Protein 2FVY (pdb70)

Secondary structure (DSSP, 8-state):
-EEEEEEES-TTSHHHHHHHHHHHHHHHT-TTEEEEEEE-TT-HHHHHHHHHHHHHTT-SEEEE--SSGGGHHHHHHHHHTTT--EEEESSPPPHHHHHT-TTEEEEE--HHHHHHHHHHHHHHHHHH-GGG-TT-SSSEEEEEEE-STT-HHHHHHHHHHHHHHHHTT--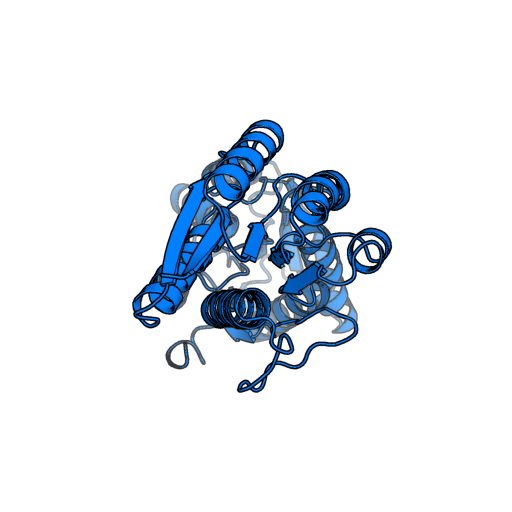EEEEEEEE-TT-HHH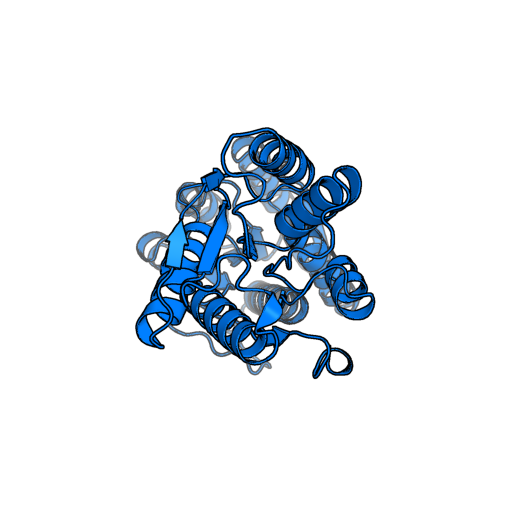HHHHHHHHHTSTTGGG--EEEESSHHHHHHHHHHHHHTT-TTS-EE-SB--HHHHHHHHHTSS-BEEE--HHHHHHHHHHHHHHHHTTS-TTTTS----BTTEEEPPPEEE-TTTGGG-

Solvent-accessible surface area: 13049 Å² total; per-residue (Å²): 143,18,90,1,0,2,0,0,16,57,54,104,20,52,14,2,18,39,1,34,112,16,2,59,110,22,5,146,86,17,129,66,18,75,42,32,37,47,45,0,108,79,51,25,77,95,0,29,91,36,0,66,74,4,11,90,102,41,3,107,0,0,2,0,0,0,20,64,50,92,11,1,30,68,0,0,92,59,0,93,67,88,108,8,6,0,0,0,2,23,13,56,3,68,93,180,15,2,83,54,7,108,62,0,31,5,0,1,11,68,18,96,55,0,0,54,39,0,0,63,12,0,11,100,30,28,74,79,51,156,63,44,26,95,85,187,61,48,54,0,6,5,0,0,0,32,0,64,74,60,20,59,11,0,64,15,5,18,76,53,0,31,99,33,0,70,94,100,65,24,143,29,81,106,23,46,66,53,37,0,82,31,51,36,72,87,0,81,102,58,0,60,49,17,12,83,25,130,33,13,110,123,0,1,0,0,0,0,0,10,0,0,0,0,17,0,0,21,77,1,3,148,75,59,141,34,78,98,11,13,1,0,0,0,6,7,8,89,118,0,30,62,48,1,140,82,46,39,2,23,0,0,0,37,7,20,6,97,54,5,0,90,0,1,16,37,0,0,38,16,21,10,55,70,111,38,7,28,75,92,43,136,51,148,48,107,100,38,11,4,103,6,88,8,65,19,0,4,129,119,38,21,103,143,84

Sequence (305 aa):
DTRIGVTIYKYDDNFMSVVRKAIEQDAKAAPDVQLLMNDSQNDQSKQNDQIDVLLAKGVKALAINLVDPAAAGTVIEKARGQNVPVVFFNKEPSRKALDSYDKAYYVGTDSKESGIIQGDLIAKHWAANQGWDLNKDGQIQFVLLKGEPGHPDAEARTTYVIKELNDKGIKTEQLQLDTAMWDTAQAKDKMDAWLSGPNANNKIEVVIANNDAMAMGAVEALKAHNKSSIPVFGVDALPEALALVKSGALAGTVLNDANNQAKATFDLAKNLADGKGAADGTNWKIDNKVVRVPYVGVDKDNLAEF

CATH classification: 3.40.50.2300 (+1 more: 3.40.50.2300)

GO terms:
  GO:0005509 calcium ion binding (F, IDA)
  GO:0030288 outer membrane-bounded periplasmic space (C, IDA)
  GO:0006935 chemotaxis (P, EXP)
  GO:0015757 galactose transmembrane transport (P, IMP)
  GO:0015765 methylgalactoside transport (P, IMP)
  GO:0006935 chemotaxis (P, IMP)

Organism: Escherichia coli (strain K12) (NCBI:txid83333)

B-factor: mean 11.66, std 8.25, range [4.03, 65.24]

Nearest PDB structures (foldseek):
  8fxt-assembly1_A  TM=1.001E+00  e=1.815E-56  Escherichia coli
  2ipl-assembly1_A  TM=9.921E-01  e=7.394E-57  Escherichia coli
  2ipn-assembly1_A  TM=9.843E-01  e=5.271E-56  Escherichia coli
  2ipm-assembly1_A  TM=9.857E-01  e=3.358E-55  Escherichia coli
  5kws-assembly1_A  TM=9.884E-01  e=5.545E-53  Yersinia pestis CO92

InterPro domains:
  IPR025997 Periplasmic binding protein [PF13407] (28-299)
  IPR028082 Periplasmic binding protein-like I [SSF53822] (25-330)
  IPR044085 D-galactose-binding periplasmic protein MglB-like, PBP domain [cd01539] (27-321)
  IPR050555 Bacterial Solute-Binding Protein 2 [PTHR30036] (2-329)

Radius of gyration: 20.44 Å; Cα contacts (8 Å, |Δi|>4): 640; chains: 1; bounding box: 62×37×44 Å

Structure (mmCIF, N/CA/C/O backbone):
data_2FVY
#
_entry.id   2FVY
#
_cell.length_a   119.989
_cell.length_b   36.238
_cell.length_c   80.101
_cell.angle_alpha   90.00
_cell.angle_beta   124.50
_cell.angle_gamma   90.00
#
_symmetry.space_group_name_H-M   'C 1 2 1'
#
loop_
_entity.id
_entity.type
_entity.pdbx_description
1 polymer 'D-galactose-binding periplasmic protein'
2 non-polymer beta-D-glucopyranose
3 non-polymer 'CALCIUM ION'
4 non-polymer 'ACETATE ION'
5 non-polymer 'CARBON DIOXIDE'
6 non-polymer GLYCEROL
7 water water
#
loop_
_atom_site.group_PDB
_atom_site.id
_atom_site.type_symbol
_atom_site.label_atom_id
_atom_site.label_alt_id
_atom_site.label_comp_id
_atom_site.label_asym_id
_atom_site.label_entity_id
_atom_site.label_seq_id
_atom_site.pdbx_PDB_ins_code
_atom_site.Cartn_x
_atom_site.Cartn_y
_atom_site.Cartn_z
_atom_site.occupancy
_atom_site.B_iso_or_equiv
_atom_site.auth_seq_id
_atom_site.auth_comp_id
_atom_site.auth_asym_id
_atom_site.auth_atom_id
_atom_site.pdbx_PDB_model_num
ATOM 1 N N . ASP A 1 2 ? 32.222 -18.753 9.018 1.00 28.43 2 ASP A N 1
ATOM 2 C CA . ASP A 1 2 ? 30.844 -18.381 9.390 1.00 23.36 2 ASP A CA 1
ATOM 3 C C . ASP A 1 2 ? 30.747 -16.834 9.245 1.00 16.34 2 ASP A C 1
ATOM 4 O O . ASP A 1 2 ? 31.611 -16.020 9.673 1.00 24.67 2 ASP A O 1
ATOM 13 N N . THR A 1 3 ? 29.694 -16.366 8.648 1.00 10.75 3 THR A N 1
ATOM 14 C CA . THR A 1 3 ? 29.349 -14.982 8.506 1.00 9.48 3 THR A CA 1
ATOM 15 C C . THR A 1 3 ? 28.755 -14.477 9.795 1.00 8.95 3 THR A C 1
ATOM 16 O O . THR A 1 3 ? 27.734 -14.988 10.267 1.00 10.88 3 THR A O 1
ATOM 26 N N . ARG A 1 4 ? 29.396 -13.466 10.379 1.00 7.39 4 ARG A N 1
ATOM 27 C CA . ARG A 1 4 ? 28.867 -12.857 11.614 1.00 7.38 4 ARG A CA 1
ATOM 28 C C . ARG A 1 4 ? 27.994 -11.657 11.228 1.00 6.69 4 ARG A C 1
ATOM 29 O O . ARG A 1 4 ? 28.415 -10.831 10.404 1.00 7.44 4 ARG A O 1
ATOM 50 N N . ILE A 1 5 ? 26.825 -11.603 11.791 1.00 6.37 5 ILE A N 1
ATOM 51 C CA . ILE A 1 5 ? 25.903 -10.488 11.601 1.00 6.43 5 ILE A CA 1
ATOM 52 C C . ILE A 1 5 ? 25.658 -9.882 12.963 1.00 5.68 5 ILE A C 1
ATOM 53 O O . ILE A 1 5 ? 25.278 -10.575 13.908 1.00 6.48 5 ILE A O 1
ATOM 76 N N . GLY A 1 6 ? 25.933 -8.573 13.097 1.00 5.58 6 GLY A N 1
ATOM 77 C CA . GLY A 1 6 ? 25.729 -7.884 14.361 1.00 5.52 6 GLY A CA 1
ATOM 78 C C . GLY A 1 6 ? 24.390 -7.190 14.411 1.00 5.35 6 GLY A C 1
ATOM 79 O O . GLY A 1 6 ? 23.989 -6.561 13.419 1.00 6.55 6 GLY A O 1
ATOM 83 N N . VAL A 1 7 ? 23.707 -7.310 15.548 1.00 5.14 7 VAL A N 1
ATOM 84 C CA . VAL A 1 7 ? 22.374 -6.734 15.702 1.00 4.88 7 VAL A CA 1
ATOM 85 C C . VAL A 1 7 ? 22.332 -5.982 17.032 1.00 4.84 7 VAL A C 1
ATOM 86 O O . VAL A 1 7 ? 22.734 -6.523 18.050 1.00 6.44 7 VAL A O 1
ATOM 99 N N . THR A 1 8 ? 21.812 -4.754 17.000 1.00 4.61 8 THR A N 1
ATOM 100 C CA . THR A 1 8 ? 21.555 -4.048 18.236 1.00 4.83 8 THR A CA 1
ATOM 101 C C . THR A 1 8 ? 20.053 -3.791 18.371 1.00 4.83 8 THR A C 1
ATOM 102 O O . THR A 1 8 ? 19.406 -3.353 17.398 1.00 7.82 8 THR A O 1
ATOM 112 N N . ILE A 1 9 ? 19.526 -4.096 19.533 1.00 4.59 9 ILE A N 1
ATOM 113 C CA . ILE A 1 9 ? 18.112 -3.870 19.896 1.00 4.54 9 ILE A CA 1
ATOM 114 C C . ILE A 1 9 ? 18.106 -2.705 20.876 1.00 4.83 9 ILE A C 1
ATOM 115 O O . ILE A 1 9 ? 18.891 -2.693 21.826 1.00 5.21 9 ILE A O 1
ATOM 131 N N . TYR A 1 10 ? 17.227 -1.717 20.645 1.00 4.72 10 TYR A N 1
ATOM 132 C CA . TYR A 1 10 ? 17.356 -0.493 21.440 1.00 4.67 10 TYR A CA 1
ATOM 133 C C . TYR A 1 10 ? 17.128 -0.769 22.927 1.00 4.62 10 TYR A C 1
ATOM 134 O O . TYR A 1 10 ? 17.796 -0.132 23.755 1.00 5.39 10 TYR A O 1
ATOM 151 N N . LYS A 1 11 ? 16.209 -1.670 23.235 1.00 4.98 11 LYS A N 1
ATOM 152 C CA . LYS A 1 11 ? 15.854 -2.002 24.608 1.00 5.78 11 LYS A CA 1
ATOM 153 C C . LYS A 1 11 ? 15.212 -3.386 24.567 1.00 4.95 11 LYS A C 1
ATOM 154 O O . LYS A 1 11 ? 14.135 -3.558 24.003 1.00 5.81 11 LYS A O 1
ATOM 173 N N . TYR A 1 12 ? 15.865 -4.401 25.149 1.00 5.54 12 TYR A N 1
ATOM 174 C CA . TYR A 1 12 ? 15.351 -5.765 25.046 1.00 6.09 12 TYR A CA 1
ATOM 175 C C . TYR A 1 12 ? 13.957 -5.971 25.567 1.00 6.53 12 TYR A C 1
ATOM 176 O O . TYR A 1 12 ? 13.237 -6.832 25.072 1.00 7.74 12 TYR A O 1
ATOM 193 N N . ASP A 1 13 ? 13.646 -5.241 26.625 1.00 7.11 13 ASP A N 1
ATOM 194 C CA . ASP A 1 13 ? 12.352 -5.439 27.340 1.00 8.26 13 ASP A CA 1
ATOM 195 C C . ASP A 1 13 ? 11.275 -4.494 26.840 1.00 8.27 13 ASP A C 1
ATOM 196 O O . ASP A 1 13 ? 10.165 -4.497 27.393 1.00 11.97 13 ASP A O 1
ATOM 205 N N . ASP A 1 14 ? 11.458 -3.792 25.753 1.00 6.17 14 ASP A N 1
ATOM 206 C CA . ASP A 1 14 ? 10.323 -3.239 24.991 1.00 5.98 14 ASP A CA 1
ATOM 207 C C . ASP A 1 14 ? 9.532 -4.417 24.476 1.00 5.84 14 ASP A C 1
ATOM 208 O O . ASP A 1 14 ? 10.079 -5.314 23.821 1.00 6.53 14 ASP A O 1
ATOM 223 N N . ASN A 1 15 ? 8.240 -4.488 24.793 1.00 6.20 15 ASN A N 1
ATOM 224 C CA . ASN A 1 15 ? 7.484 -5.708 24.464 1.00 6.40 15 ASN A CA 1
ATOM 225 C C . ASN A 1 15 ? 7.526 -6.055 23.007 1.00 6.03 15 ASN A C 1
ATOM 226 O O . ASN A 1 15 ? 7.721 -7.216 22.625 1.00 7.04 15 ASN A O 1
ATOM 237 N N . PHE A 1 16 ? 7.324 -5.063 22.147 1.00 5.86 16 PHE A N 1
ATOM 238 C CA . PHE A 1 16 ? 7.320 -5.321 20.713 1.00 5.47 16 PHE A CA 1
ATOM 239 C C . PHE A 1 16 ? 8.728 -5.732 20.235 1.00 5.22 16 PHE A C 1
ATOM 240 O O . PHE A 1 16 ? 8.860 -6.708 19.476 1.00 5.60 16 PHE A O 1
ATOM 257 N N . MET A 1 17 ? 9.748 -5.000 20.654 1.00 5.50 17 MET A N 1
ATOM 258 C CA . MET A 1 17 ? 11.084 -5.386 20.194 1.00 5.46 17 MET A CA 1
ATOM 259 C C . MET A 1 17 ? 11.520 -6.716 20.765 1.00 5.73 17 MET A C 1
ATOM 260 O O . MET A 1 17 ? 12.383 -7.393 20.156 1.00 6.12 17 MET A O 1
ATOM 274 N N . SER A 1 18 ? 10.919 -7.192 21.875 1.00 5.96 18 SER A N 1
ATOM 275 C CA . SER A 1 18 ? 11.158 -8.541 22.347 1.00 6.65 18 SER A CA 1
ATOM 276 C C . SER A 1 18 ? 10.636 -9.567 21.357 1.00 6.40 18 SER A C 1
ATOM 277 O O . SER A 1 18 ? 11.313 -10.588 21.073 1.00 7.58 18 SER A O 1
ATOM 288 N N . VAL A 1 19 ? 9.463 -9.323 20.787 1.00 6.07 19 VAL A N 1
ATOM 289 C CA . VAL A 1 19 ? 8.938 -10.219 19.773 1.00 6.34 19 VAL A CA 1
ATOM 290 C C . VAL A 1 19 ? 9.864 -10.190 18.540 1.00 5.80 19 VAL A C 1
ATOM 291 O O . VAL A 1 19 ? 10.197 -11.229 17.967 1.00 6.84 19 VAL A O 1
ATOM 304 N N . VAL A 1 20 ? 10.261 -8.983 18.092 1.00 5.62 20 VAL A N 1
ATOM 305 C CA . VAL A 1 20 ? 11.135 -8.864 16.923 1.00 5.52 20 VAL A CA 1
ATOM 306 C C . VAL A 1 20 ? 12.457 -9.580 17.115 1.00 5.22 20 VAL A C 1
ATOM 307 O O . VAL A 1 20 ? 12.916 -10.343 16.267 1.00 5.68 20 VAL A O 1
ATOM 320 N N . ARG A 1 21 ? 13.112 -9.336 18.277 1.00 5.32 21 ARG A N 1
ATOM 321 C CA . ARG A 1 21 ? 14.448 -9.918 18.488 1.00 5.42 21 ARG A CA 1
ATOM 322 C C . ARG A 1 21 ? 14.376 -11.431 18.529 1.00 5.76 21 ARG A C 1
ATOM 323 O O . ARG A 1 21 ? 15.270 -12.127 18.006 1.00 6.52 21 ARG A O 1
ATOM 344 N N . LYS A 1 22 ? 13.330 -11.998 19.158 1.00 6.12 22 LYS A N 1
ATOM 345 C CA . LYS A 1 22 ? 13.194 -13.452 19.196 1.00 6.61 22 LYS A CA 1
ATOM 346 C C . LYS A 1 22 ? 12.964 -14.011 17.835 1.00 6.85 22 LYS A C 1
ATOM 347 O O . LYS A 1 22 ? 13.488 -15.089 17.461 1.00 7.80 22 LYS A O 1
ATOM 366 N N . ALA A 1 23 ? 12.230 -13.300 16.979 1.00 6.68 23 ALA A N 1
ATOM 367 C CA . ALA A 1 23 ? 12.036 -13.701 15.602 1.00 6.81 23 ALA A CA 1
ATOM 368 C C . ALA A 1 23 ? 13.335 -13.647 14.810 1.00 6.70 23 ALA A C 1
ATOM 369 O O . ALA A 1 23 ? 13.626 -14.574 14.016 1.00 8.00 23 ALA A O 1
ATOM 376 N N . ILE A 1 24 ? 14.131 -12.587 14.978 1.00 5.88 24 ILE A N 1
ATOM 377 C CA . ILE A 1 24 ? 15.417 -12.504 14.275 1.00 6.92 24 ILE A CA 1
ATOM 378 C C . ILE A 1 24 ? 16.292 -13.678 14.667 1.00 6.29 24 ILE A C 1
ATOM 379 O O . ILE A 1 24 ? 16.991 -14.259 13.836 1.00 7.23 24 ILE A O 1
ATOM 395 N N . GLU A 1 25 ? 16.285 -14.028 15.973 1.00 6.84 25 GLU A N 1
ATOM 396 C CA . GLU A 1 25 ? 17.101 -15.183 16.420 1.00 7.77 25 GLU A CA 1
ATOM 397 C C . GLU A 1 25 ? 16.695 -16.405 15.645 1.00 7.14 25 GLU A C 1
ATOM 398 O O . GLU A 1 25 ? 17.562 -17.242 15.272 1.00 7.91 25 GLU A O 1
ATOM 410 N N . GLN A 1 26 ? 15.389 -16.648 15.396 1.00 7.28 26 GLN A N 1
ATOM 411 C CA . GLN A 1 26 ? 14.983 -17.819 14.685 1.00 8.13 26 GLN A CA 1
ATOM 412 C C . GLN A 1 26 ? 15.361 -17.767 13.185 1.00 7.59 26 GLN A C 1
ATOM 413 O O . GLN A 1 26 ? 15.807 -18.795 12.630 1.00 9.13 26 GLN A O 1
ATOM 427 N N . ASP A 1 27 ? 15.309 -16.593 12.580 1.00 7.89 27 ASP A N 1
ATOM 428 C CA . ASP A 1 27 ? 15.788 -16.474 11.188 1.00 7.86 27 ASP A CA 1
ATOM 429 C C . ASP A 1 27 ? 17.276 -16.804 11.113 1.00 7.83 27 ASP A C 1
ATOM 430 O O . ASP A 1 27 ? 17.715 -17.533 10.222 1.00 8.94 27 ASP A O 1
ATOM 439 N N . ALA A 1 28 ? 18.076 -16.303 12.054 1.00 7.53 28 ALA A N 1
ATOM 440 C CA . ALA A 1 28 ? 19.479 -16.600 12.027 1.00 8.10 28 ALA A CA 1
ATOM 441 C C . ALA A 1 28 ? 19.742 -18.101 12.319 1.00 8.25 28 ALA A C 1
ATOM 442 O O . ALA A 1 28 ? 20.650 -18.679 11.699 1.00 10.04 28 ALA A O 1
ATOM 449 N N . LYS A 1 29 ? 19.000 -18.713 13.217 1.00 8.42 29 LYS A N 1
ATOM 450 C CA . LYS A 1 29 ? 19.187 -20.149 13.538 1.00 9.32 29 LYS A CA 1
ATOM 451 C C . LYS A 1 29 ? 18.976 -21.031 12.305 1.00 9.64 29 LYS A C 1
ATOM 452 O O . LYS A 1 29 ? 19.623 -22.050 12.152 1.00 11.61 29 LYS A O 1
ATOM 478 N N . ALA A 1 30 ? 18.096 -20.582 11.419 1.00 9.13 30 ALA A N 1
ATOM 479 C CA . ALA A 1 30 ? 17.837 -21.350 10.190 1.00 9.17 30 ALA A CA 1
ATOM 480 C C . ALA A 1 30 ? 18.929 -21.187 9.156 1.00 9.41 30 ALA A C 1
ATOM 481 O O . ALA A 1 30 ? 18.898 -21.962 8.191 1.00 10.68 30 ALA A O 1
ATOM 488 N N . ALA A 1 31 ? 19.849 -20.248 9.320 1.00 9.22 31 ALA A N 1
ATOM 489 C CA . ALA A 1 31 ? 20.983 -20.021 8.425 1.00 8.87 31 ALA A CA 1
ATOM 490 C C . ALA A 1 31 ? 22.200 -20.629 9.005 1.00 8.23 31 ALA A C 1
ATOM 491 O O . ALA A 1 31 ? 22.805 -20.080 9.935 1.00 9.06 31 ALA A O 1
ATOM 498 N N . PRO A 1 32 ? 22.623 -21.821 8.529 1.00 8.43 32 PRO A N 1
ATOM 499 C CA . PRO A 1 32 ? 23.636 -22.582 9.210 1.00 9.42 32 PRO A CA 1
ATOM 500 C C . PRO A 1 32 ? 25.010 -21.969 9.205 1.00 10.07 32 PRO A C 1
ATOM 501 O O . PRO A 1 32 ? 25.876 -22.388 10.003 1.00 13.98 32 PRO A O 1
ATOM 512 N N . ASP A 1 33 ? 25.252 -21.028 8.326 1.00 9.02 33 ASP A N 1
ATOM 513 C CA . ASP A 1 33 ? 26.528 -20.384 8.185 1.00 11.09 33 ASP A CA 1
ATOM 514 C C . ASP A 1 33 ? 26.592 -18.989 8.804 1.00 8.42 33 ASP A C 1
ATOM 515 O O . ASP A 1 33 ? 27.530 -18.263 8.590 1.00 11.48 33 ASP A O 1
ATOM 524 N N . VAL A 1 34 ? 25.570 -18.638 9.594 1.00 8.10 34 VAL A N 1
ATOM 525 C CA . VAL A 1 34 ? 25.525 -17.320 10.265 1.00 8.78 34 VAL A CA 1
ATOM 526 C C . VAL A 1 34 ? 25.717 -17.504 11.738 1.00 10.59 34 VAL A C 1
ATOM 527 O O . VAL A 1 34 ? 25.047 -18.302 12.370 1.00 17.58 34 VAL A O 1
ATOM 540 N N . GLN A 1 35 ? 26.569 -16.639 12.351 1.00 10.63 35 GLN A N 1
ATOM 541 C CA . GLN A 1 35 ? 26.738 -16.479 13.807 1.00 10.09 35 GLN A CA 1
ATOM 542 C C . GLN A 1 35 ? 26.081 -15.074 14.061 1.00 9.06 35 GLN A C 1
ATOM 543 O O . GLN A 1 35 ? 26.499 -14.060 13.505 1.00 9.32 35 GLN A O 1
ATOM 557 N N . LEU A 1 36 ? 25.051 -15.097 14.889 1.00 10.05 36 LEU A N 1
ATOM 558 C CA . LEU A 1 36 ? 24.356 -13.839 15.234 1.00 9.29 36 LEU A CA 1
ATOM 559 C C . LEU A 1 36 ? 25.032 -13.242 16.498 1.00 7.61 36 LEU A C 1
ATOM 560 O O . LEU A 1 36 ? 25.208 -13.986 17.488 1.00 10.58 36 LEU A O 1
ATOM 576 N N . LEU A 1 37 ? 25.418 -11.970 16.484 1.00 6.16 37 LEU A N 1
ATOM 577 C CA . LEU A 1 37 ? 25.942 -11.265 17.662 1.00 5.50 37 LEU A CA 1
ATOM 578 C C . LEU A 1 37 ? 2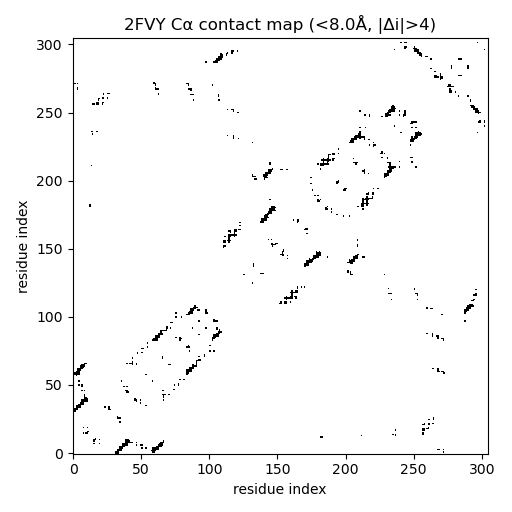4.927 -10.182 18.011 1.00 5.71 37 LEU A C 1
ATOM 579 O O . LEU A 1 37 ? 24.897 -9.175 17.313 1.00 8.97 37 LEU A O 1
ATOM 605 N N . MET A 1 38 ? 24.106 -10.437 19.014 1.00 6.05 38 MET A N 1
ATOM 606 C CA . MET A 1 38 ? 22.961 -9.532 19.263 1.00 6.76 38 MET A CA 1
ATOM 607 C C . MET A 1 38 ? 23.182 -8.876 20.648 1.00 5.60 38 MET A C 1
ATOM 608 O O . MET A 1 38 ? 23.516 -9.540 21.603 1.00 8.40 38 MET A O 1
ATOM 633 N N . ASN A 1 39 ? 22.892 -7.581 20.720 1.00 4.92 39 ASN A N 1
ATOM 634 C CA . ASN A 1 39 ? 23.105 -6.777 21.889 1.00 4.90 39 ASN A CA 1
ATOM 635 C C . ASN A 1 39 ? 21.846 -6.024 22.321 1.00 4.79 39 ASN A C 1
ATOM 636 O O . ASN A 1 39 ? 21.055 -5.566 21.488 1.00 5.06 39 ASN A O 1
ATOM 647 N N . ASP A 1 40 ? 21.734 -5.890 23.640 1.00 4.77 40 ASP A N 1
ATOM 648 C CA . ASP A 1 40 ? 20.734 -5.031 24.309 1.00 4.73 40 ASP A CA 1
ATOM 649 C C . ASP A 1 40 ? 21.388 -3.691 24.603 1.00 4.53 40 ASP A C 1
ATOM 650 O O . ASP A 1 40 ? 22.317 -3.629 25.416 1.00 4.99 40 ASP A O 1
ATOM 659 N N . SER A 1 41 ? 20.925 -2.620 23.951 1.00 4.64 41 SER A N 1
ATOM 660 C CA . SER A 1 41 ? 21.462 -1.306 24.171 1.00 4.59 41 SER A CA 1
ATOM 661 C C . SER A 1 41 ? 20.923 -0.602 25.428 1.00 5.07 41 SER A C 1
ATOM 662 O O . SER A 1 41 ? 21.391 0.485 25.744 1.00 5.59 41 SER A O 1
ATOM 669 N N . GLN A 1 42 ? 19.964 -1.247 26.114 1.00 5.07 42 GLN A N 1
ATOM 670 C CA . GLN A 1 42 ? 19.539 -0.748 27.415 1.00 5.77 42 GLN A CA 1
ATOM 671 C C . GLN A 1 42 ? 19.032 0.695 27.319 1.00 5.62 42 GLN A C 1
ATOM 672 O O . GLN A 1 42 ? 19.151 1.499 28.236 1.00 6.76 42 GLN A O 1
ATOM 686 N N . ASN A 1 43 ? 18.407 1.011 26.190 1.00 5.52 43 ASN A N 1
ATOM 687 C CA . ASN A 1 43 ? 17.804 2.347 25.981 1.00 5.78 43 ASN A CA 1
ATOM 688 C C . ASN A 1 43 ? 18.790 3.484 26.097 1.00 5.86 43 ASN A C 1
ATOM 689 O O . ASN A 1 43 ? 18.437 4.569 26.519 1.00 7.27 43 ASN A O 1
ATOM 700 N N . ASP A 1 44 ? 20.044 3.262 25.665 1.00 5.85 44 ASP A N 1
ATOM 701 C CA . ASP A 1 44 ? 21.071 4.314 25.771 1.00 6.52 44 ASP A CA 1
ATOM 702 C C . ASP A 1 44 ? 21.917 4.279 24.474 1.00 5.70 44 ASP A C 1
ATOM 703 O O . ASP A 1 44 ? 22.616 3.312 24.187 1.00 6.03 44 ASP A O 1
ATOM 712 N N . GLN A 1 45 ? 21.817 5.361 23.704 1.00 5.80 45 GLN A N 1
ATOM 713 C CA . GLN A 1 45 ? 22.550 5.399 22.431 1.00 5.66 45 GLN A CA 1
ATOM 714 C C . GLN A 1 45 ? 24.063 5.329 22.636 1.00 5.87 45 GLN A C 1
ATOM 715 O O . GLN A 1 45 ? 24.764 4.750 21.780 1.00 6.32 45 GLN A O 1
ATOM 729 N N . SER A 1 46 ? 24.591 5.877 23.695 1.00 6.65 46 SER A N 1
ATOM 730 C CA . SER A 1 46 ? 26.045 5.746 23.946 1.00 7.20 46 SER A CA 1
ATOM 731 C C . SER A 1 46 ? 26.467 4.324 24.123 1.00 6.51 46 SER A C 1
ATOM 732 O O . SER A 1 46 ? 27.507 3.904 23.623 1.00 7.64 46 SER A O 1
ATOM 743 N N . LYS A 1 47 ? 25.657 3.545 24.856 1.00 6.41 47 LYS A N 1
ATOM 744 C CA . LYS A 1 47 ? 25.931 2.118 24.982 1.00 6.04 47 LYS A CA 1
ATOM 745 C C . LYS A 1 47 ? 25.867 1.452 23.609 1.00 5.57 47 LYS A C 1
ATOM 746 O O . LYS A 1 47 ? 26.738 0.598 23.285 1.00 6.07 47 LYS A O 1
ATOM 765 N N . GLN A 1 48 ? 24.876 1.792 22.811 1.00 5.09 48 GLN A N 1
ATOM 766 C CA . GLN A 1 48 ? 24.740 1.192 21.485 1.00 4.99 48 GLN A CA 1
ATOM 767 C C . GLN A 1 48 ? 25.960 1.531 20.619 1.00 5.04 48 GLN A C 1
ATOM 768 O O . GLN A 1 48 ? 26.450 0.673 19.874 1.00 5.30 48 GLN A O 1
ATOM 782 N N . ASN A 1 49 ? 26.422 2.779 20.666 1.00 5.50 49 ASN A N 1
ATOM 783 C CA . ASN A 1 49 ? 27.568 3.174 19.847 1.00 5.71 49 ASN A CA 1
ATOM 784 C C . ASN A 1 49 ? 28.798 2.316 20.197 1.00 5.55 49 ASN A C 1
ATOM 785 O O . ASN A 1 49 ? 29.523 1.874 19.299 1.00 6.16 49 ASN A O 1
ATOM 796 N N . ASP A 1 50 ? 29.035 2.102 21.494 1.00 5.68 50 ASP A N 1
ATOM 797 C CA . ASP A 1 50 ? 30.144 1.269 21.898 1.00 6.32 50 ASP A CA 1
ATOM 798 C C . ASP A 1 50 ? 29.933 -0.179 21.450 1.00 5.75 50 ASP A C 1
ATOM 799 O O . ASP A 1 50 ? 30.886 -0.864 21.026 1.00 6.30 50 ASP A O 1
ATOM 808 N N . GLN A 1 51 ? 28.688 -0.668 21.518 1.00 5.20 51 GLN A N 1
ATOM 809 C CA . GLN A 1 51 ? 28.410 -2.020 21.030 1.00 4.99 51 GLN A CA 1
ATOM 810 C C . GLN A 1 51 ? 28.721 -2.160 19.558 1.00 4.91 51 GLN A C 1
ATOM 811 O O . GLN A 1 51 ? 29.225 -3.198 19.119 1.00 5.06 51 GLN A O 1
ATOM 825 N N . ILE A 1 52 ? 28.422 -1.117 18.758 1.00 5.03 52 ILE A N 1
ATOM 826 C CA . ILE A 1 52 ? 28.718 -1.166 17.337 1.00 4.85 52 ILE A CA 1
ATOM 827 C C . ILE A 1 52 ? 30.211 -1.194 17.090 1.00 5.00 52 ILE A C 1
ATOM 828 O O . ILE A 1 52 ? 30.700 -1.950 16.230 1.00 5.42 52 ILE A O 1
ATOM 844 N N . ASP A 1 53 ? 30.980 -0.422 17.856 1.00 5.36 53 ASP A N 1
ATOM 845 C CA . ASP A 1 53 ? 32.439 -0.519 17.749 1.00 5.72 53 ASP A CA 1
ATOM 846 C C . ASP A 1 53 ? 32.916 -1.935 17.968 1.00 5.57 53 ASP A C 1
ATOM 847 O O . ASP A 1 53 ? 33.772 -2.468 17.249 1.00 6.09 53 ASP A O 1
ATOM 856 N N . VAL A 1 54 ? 32.366 -2.608 18.996 1.00 5.33 54 VAL A N 1
ATOM 857 C CA . VAL A 1 54 ? 32.759 -3.977 19.302 1.00 5.21 54 VAL A CA 1
ATOM 858 C C . VAL A 1 54 ? 32.384 -4.932 18.171 1.00 5.18 54 VAL A C 1
ATOM 859 O O . VAL A 1 54 ? 33.152 -5.799 17.771 1.00 5.86 54 VAL A O 1
ATOM 872 N N . LEU A 1 55 ? 31.157 -4.787 17.634 1.00 5.03 55 LEU A N 1
ATOM 873 C CA . LEU A 1 55 ? 30.709 -5.648 16.533 1.00 5.13 55 LEU A CA 1
ATOM 874 C C . LEU A 1 55 ? 31.654 -5.500 15.328 1.00 5.40 55 LEU A C 1
ATOM 875 O O . LEU A 1 55 ? 32.015 -6.479 14.676 1.00 5.91 55 LEU A O 1
ATOM 891 N N . LEU A 1 56 ? 32.030 -4.263 15.007 1.00 5.71 56 LEU A N 1
ATOM 892 C CA . LEU A 1 56 ? 32.949 -4.007 13.916 1.00 6.07 56 LEU A CA 1
ATOM 893 C C . LEU A 1 56 ? 34.336 -4.611 14.221 1.00 6.21 56 LEU A C 1
ATOM 894 O O . LEU A 1 56 ? 34.980 -5.186 13.317 1.00 7.27 56 LEU A O 1
ATOM 910 N N . ALA A 1 57 ? 34.796 -4.525 15.457 1.00 6.32 57 ALA A N 1
ATOM 911 C CA . ALA A 1 57 ? 36.068 -5.146 15.851 1.00 6.34 57 ALA A CA 1
ATOM 912 C C . ALA A 1 57 ? 36.019 -6.636 15.626 1.00 6.23 57 ALA A C 1
ATOM 913 O O . ALA A 1 57 ? 37.023 -7.262 15.231 1.00 7.57 57 ALA A O 1
ATOM 920 N N . LYS A 1 58 ? 34.849 -7.257 15.823 1.00 6.12 58 LYS A N 1
ATOM 921 C CA . LYS A 1 58 ? 34.618 -8.676 15.620 1.00 6.72 58 LYS A CA 1
ATOM 922 C C . LYS A 1 58 ? 34.424 -9.063 14.157 1.00 6.91 58 LYS A C 1
ATOM 923 O O . LYS A 1 58 ? 34.188 -10.234 13.846 1.00 8.32 58 LYS A O 1
ATOM 942 N N . GLY A 1 59 ? 34.496 -8.099 13.245 1.00 6.77 59 GLY A N 1
ATOM 943 C CA . GLY A 1 59 ? 34.468 -8.445 11.841 1.00 7.89 59 GLY A CA 1
ATOM 944 C C . GLY A 1 59 ? 33.140 -8.841 11.321 1.00 7.01 59 GLY A C 1
ATOM 945 O O . GLY A 1 59 ? 33.026 -9.615 10.340 1.00 8.05 59 GLY A O 1
ATOM 949 N N . VAL A 1 60 ? 32.037 -8.282 11.895 1.00 6.30 60 VAL A N 1
ATOM 950 C CA . VAL A 1 60 ? 30.741 -8.577 11.308 1.00 5.70 60 VAL A CA 1
ATOM 951 C C . VAL A 1 60 ? 30.731 -8.105 9.867 1.00 5.63 60 VAL A C 1
ATOM 952 O O . VAL A 1 60 ? 31.301 -7.076 9.481 1.00 6.93 60 VAL A O 1
ATOM 965 N N . LYS A 1 61 ? 29.992 -8.864 9.044 1.00 5.66 61 LYS A N 1
ATOM 966 C CA . LYS A 1 61 ? 29.851 -8.561 7.626 1.00 5.84 61 LYS A CA 1
ATOM 967 C C . LYS A 1 61 ? 28.641 -7.723 7.338 1.00 5.39 61 LYS A C 1
ATOM 968 O O . LYS A 1 61 ? 28.501 -7.190 6.203 1.00 6.16 61 LYS A O 1
ATOM 1000 N N . ALA A 1 62 ? 27.731 -7.550 8.289 1.00 5.18 62 ALA A N 1
ATOM 1001 C CA . ALA A 1 62 ? 26.575 -6.655 8.160 1.00 5.01 62 ALA A CA 1
ATOM 1002 C C . ALA A 1 62 ? 26.171 -6.311 9.584 1.00 4.72 62 ALA A C 1
ATOM 1003 O O . ALA A 1 62 ? 26.386 -7.055 10.521 1.00 5.49 62 ALA A O 1
ATOM 1010 N N . LEU A 1 63 ? 25.503 -5.141 9.685 1.00 4.67 63 LEU A N 1
ATOM 1011 C CA . LEU A 1 63 ? 24.865 -4.674 10.903 1.00 4.83 63 LEU A CA 1
ATOM 1012 C C . LEU A 1 63 ? 23.388 -4.508 10.669 1.00 4.74 63 LEU A C 1
ATOM 1013 O O . LEU A 1 63 ? 22.989 -3.964 9.634 1.00 5.97 63 LEU A O 1
ATOM 1029 N N . ALA A 1 64 ? 22.585 -4.936 11.634 1.00 4.40 64 ALA A N 1
ATOM 1030 C CA . ALA A 1 64 ? 21.150 -4.629 11.677 1.00 4.55 64 ALA A CA 1
ATOM 1031 C C . ALA A 1 64 ? 20.938 -3.837 12.957 1.00 4.34 64 ALA A C 1
ATOM 1032 O O . ALA A 1 64 ? 21.202 -4.335 14.060 1.00 4.95 64 ALA A O 1
ATOM 1039 N N . ILE A 1 65 ? 20.530 -2.571 12.822 1.00 4.50 65 ILE A N 1
ATOM 1040 C CA . ILE A 1 65 ? 20.550 -1.617 13.919 1.00 4.26 65 ILE A CA 1
ATOM 1041 C C . ILE A 1 65 ? 19.182 -1.080 14.213 1.00 4.27 65 ILE A C 1
ATOM 1042 O O . ILE A 1 65 ? 18.544 -0.447 13.338 1.00 4.82 65 ILE A O 1
ATOM 1058 N N . ASN A 1 66 ? 18.713 -1.294 15.437 1.00 4.37 66 ASN A N 1
ATOM 1059 C CA . ASN A 1 66 ? 17.478 -0.679 15.953 1.00 4.21 66 ASN A CA 1
ATOM 1060 C C . ASN A 1 66 ? 17.942 0.446 16.882 1.00 4.51 66 ASN A C 1
ATOM 1061 O O . ASN A 1 66 ? 18.320 0.187 18.038 1.00 4.87 66 ASN A O 1
ATOM 1072 N N . LEU A 1 67 ? 17.984 1.646 16.337 1.00 4.59 67 LEU A N 1
ATOM 1073 C CA . LEU A 1 67 ? 18.562 2.792 17.042 1.00 4.48 67 LEU A CA 1
ATOM 1074 C C . LEU A 1 67 ? 17.812 3.086 18.336 1.00 4.87 67 LEU A C 1
ATOM 1075 O O . LEU A 1 67 ? 16.576 2.967 18.412 1.00 5.48 67 LEU A O 1
ATOM 1091 N N . VAL A 1 68 ? 18.572 3.563 19.343 1.00 4.85 68 VAL A N 1
ATOM 1092 C CA . VAL A 1 68 ? 17.941 4.215 20.478 1.00 5.25 68 VAL A CA 1
ATOM 1093 C C . VAL A 1 68 ? 17.424 5.598 20.064 1.00 5.19 68 VAL A C 1
ATOM 1094 O O . VAL A 1 68 ? 16.269 5.934 20.280 1.00 6.47 68 VAL A O 1
ATOM 1107 N N . ASP A 1 69 ? 18.301 6.393 19.459 1.00 6.08 69 ASP A N 1
ATOM 1108 C CA . ASP A 1 69 ? 17.959 7.740 18.995 1.00 6.59 69 ASP A CA 1
ATOM 1109 C C . ASP A 1 69 ? 18.090 7.752 17.476 1.00 6.02 69 ASP A C 1
ATOM 1110 O O . ASP A 1 69 ? 19.198 7.566 16.924 1.00 6.20 69 ASP A O 1
ATOM 1125 N N . PRO A 1 70 ? 16.992 7.998 16.735 1.00 6.62 70 PRO A N 1
ATOM 1126 C CA . PRO A 1 70 ? 17.093 8.036 15.297 1.00 7.42 70 PRO A CA 1
ATOM 1127 C C . PRO A 1 70 ? 18.111 9.041 14.758 1.00 7.27 70 PRO A C 1
ATOM 1128 O O . PRO A 1 70 ? 18.661 8.822 13.647 1.00 8.51 70 PRO A O 1
ATOM 1139 N N . ALA A 1 71 ? 18.359 10.116 15.485 1.00 7.49 71 ALA A N 1
ATOM 1140 C CA . ALA A 1 71 ? 19.341 11.096 15.072 1.00 8.85 71 ALA A CA 1
ATOM 1141 C C . ALA A 1 71 ? 20.734 10.568 15.073 1.00 7.96 71 ALA A C 1
ATOM 1142 O O . ALA A 1 71 ? 21.651 11.248 14.502 1.00 10.51 71 ALA A O 1
ATOM 1149 N N . ALA A 1 72 ? 21.027 9.426 15.682 1.00 6.48 72 ALA A N 1
ATOM 1150 C CA . ALA A 1 72 ? 22.356 8.802 15.679 1.00 6.40 72 ALA A CA 1
ATOM 1151 C C . ALA A 1 72 ? 22.625 7.968 14.443 1.00 5.95 72 ALA A C 1
ATOM 1152 O O . ALA A 1 72 ? 23.694 7.346 14.349 1.00 6.49 72 ALA A O 1
ATOM 1159 N N . ALA A 1 73 ? 21.705 7.952 13.474 1.00 6.21 73 ALA A N 1
ATOM 1160 C CA . ALA A 1 73 ? 21.953 7.156 12.279 1.00 6.11 73 ALA A CA 1
ATOM 1161 C C . ALA A 1 73 ? 23.264 7.522 11.590 1.00 6.57 73 ALA A C 1
ATOM 1162 O O . ALA A 1 73 ? 23.996 6.627 11.164 1.00 6.87 73 ALA A O 1
ATOM 1169 N N . GLY A 1 74 ? 23.578 8.799 11.481 1.00 7.11 74 GLY A N 1
ATOM 1170 C CA . GLY A 1 74 ? 24.807 9.213 10.852 1.00 7.65 74 GLY A CA 1
ATOM 1171 C C . GLY A 1 74 ? 26.039 8.742 11.617 1.00 7.49 74 GLY A C 1
ATOM 1172 O O . GLY A 1 74 ? 27.014 8.271 10.976 1.00 8.11 74 GLY A O 1
ATOM 1176 N N . THR A 1 75 ? 25.985 8.776 12.937 1.00 7.46 75 THR A N 1
ATOM 1177 C CA . THR A 1 75 ? 27.114 8.296 13.746 1.00 8.08 75 THR A CA 1
ATOM 1178 C C . THR A 1 75 ? 27.358 6.835 13.430 1.00 6.68 75 THR A C 1
ATOM 1179 O O . THR A 1 75 ? 28.513 6.359 13.275 1.00 7.14 75 THR A O 1
ATOM 1189 N N . VAL A 1 76 ? 26.275 6.042 13.370 1.00 5.93 76 VAL A N 1
ATOM 1190 C CA . VAL A 1 76 ? 26.405 4.628 13.096 1.00 5.78 76 VAL A CA 1
ATOM 1191 C C . VAL A 1 76 ? 26.930 4.359 11.684 1.00 5.51 76 VAL A C 1
ATOM 1192 O O . VAL A 1 76 ? 27.813 3.540 11.470 1.00 5.99 76 VAL A O 1
ATOM 1205 N N . ILE A 1 77 ? 26.362 5.089 10.691 1.00 5.74 77 ILE A N 1
ATOM 1206 C CA . ILE A 1 77 ? 26.805 4.968 9.329 1.00 6.10 77 ILE A CA 1
ATOM 1207 C C . ILE A 1 77 ? 28.282 5.243 9.219 1.00 6.15 77 ILE A C 1
ATOM 1208 O O . ILE A 1 77 ? 29.003 4.529 8.493 1.00 7.03 77 ILE A O 1
ATOM 1224 N N . GLU A 1 78 ? 28.784 6.292 9.886 1.00 6.29 78 GLU A N 1
ATOM 1225 C CA . GLU A 1 78 ? 30.201 6.617 9.726 1.00 7.09 78 GLU A CA 1
ATOM 1226 C C . GLU A 1 78 ? 31.076 5.512 10.305 1.00 7.06 78 GLU A C 1
ATOM 1227 O O . GLU A 1 78 ? 32.154 5.207 9.724 1.00 8.68 78 GLU A O 1
ATOM 1239 N N . LYS A 1 79 ? 30.684 4.866 11.393 1.00 6.31 79 LYS A N 1
ATOM 1240 C CA . LYS A 1 79 ? 31.426 3.721 11.890 1.00 6.60 79 LYS A CA 1
ATOM 1241 C C . LYS A 1 79 ? 31.488 2.625 10.857 1.00 6.58 79 LYS A C 1
ATOM 1242 O O . LYS A 1 79 ? 32.522 2.010 10.566 1.00 8.01 79 LYS A O 1
ATOM 1261 N N . ALA A 1 80 ? 30.335 2.276 10.299 1.00 6.16 80 ALA A N 1
ATOM 1262 C CA . ALA A 1 80 ? 30.223 1.18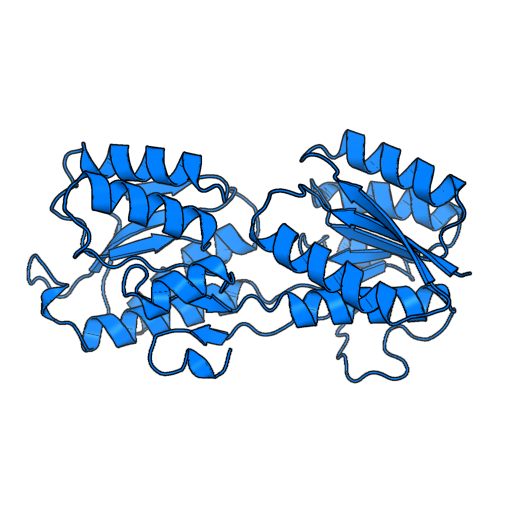5 9.342 1.00 6.38 80 ALA A CA 1
ATOM 1263 C C . ALA A 1 80 ? 30.975 1.497 8.039 1.00 6.62 80 ALA A C 1
ATOM 1264 O O . ALA A 1 80 ? 31.613 0.591 7.456 1.00 6.67 80 ALA A O 1
ATOM 1271 N N . ARG A 1 81 ? 30.900 2.733 7.571 1.00 7.11 81 ARG A N 1
ATOM 1272 C CA . ARG A 1 81 ? 31.525 3.144 6.309 1.00 6.79 81 ARG A CA 1
ATOM 1273 C C . ARG A 1 81 ? 33.004 2.819 6.297 1.00 7.61 81 ARG A C 1
ATOM 1274 O O . ARG A 1 81 ? 33.507 2.408 5.260 1.00 9.02 81 ARG A O 1
ATOM 1295 N N . GLY A 1 82 ? 33.633 3.080 7.444 1.00 10.09 82 GLY A N 1
ATOM 1296 C CA . GLY A 1 82 ? 35.047 2.894 7.511 1.00 12.47 82 GLY A CA 1
ATOM 1297 C C . GLY A 1 82 ? 35.464 1.469 7.253 1.00 10.83 82 GLY A C 1
ATOM 1298 O O . GLY A 1 82 ? 36.635 1.234 6.900 1.00 14.11 82 GLY A O 1
ATOM 1302 N N . GLN A 1 83 ? 34.612 0.490 7.485 1.00 9.63 83 GLN A N 1
ATOM 1303 C CA . GLN A 1 83 ? 34.875 -0.930 7.297 1.00 10.09 83 GLN A CA 1
ATOM 1304 C C . GLN A 1 83 ? 34.077 -1.468 6.105 1.00 8.63 83 GLN A C 1
ATOM 1305 O O . GLN A 1 83 ? 34.069 -2.689 5.881 1.00 9.65 83 GLN A O 1
ATOM 1319 N N . ASN A 1 84 ? 33.408 -0.589 5.326 1.00 7.69 84 ASN A N 1
ATOM 1320 C CA . ASN A 1 84 ? 32.610 -1.019 4.200 1.00 7.97 84 ASN A CA 1
ATOM 1321 C C . ASN A 1 84 ? 31.479 -1.976 4.579 1.00 7.14 84 ASN A C 1
ATOM 1322 O O . ASN A 1 84 ? 31.062 -2.843 3.769 1.00 10.36 84 ASN A O 1
ATOM 1333 N N . VAL A 1 85 ? 30.951 -1.825 5.793 1.00 5.98 85 VAL A N 1
ATOM 1334 C CA . VAL A 1 85 ? 29.932 -2.765 6.298 1.00 5.52 85 VAL A CA 1
ATOM 1335 C C . VAL A 1 85 ? 28.552 -2.212 6.036 1.00 5.38 85 VAL A C 1
ATOM 1336 O O . VAL A 1 85 ? 28.251 -1.049 6.405 1.00 5.84 85 VAL A O 1
ATOM 1349 N N A PRO A 1 86 ? 27.647 -3.010 5.484 0.70 5.02 86 PRO A N 1
ATOM 1350 N N B PRO A 1 86 ? 27.659 -2.972 5.396 0.30 5.15 86 PRO A N 1
ATOM 1351 C CA . PRO A 1 86 ? 26.267 -2.529 5.221 1.00 5.29 86 PRO A CA 1
ATOM 1352 C C . PRO A 1 86 ? 25.502 -2.445 6.540 1.00 5.05 86 PRO A C 1
ATOM 1353 O O . PRO A 1 86 ? 25.775 -3.188 7.495 1.00 5.57 86 PRO A O 1
ATOM 1373 N N . VAL A 1 87 ? 24.513 -1.539 6.540 1.00 5.47 87 VAL A N 1
ATOM 1374 C CA . VAL A 1 87 ? 23.665 -1.318 7.732 1.00 5.15 87 VAL A CA 1
ATOM 1375 C C . VAL A 1 87 ? 22.205 -1.361 7.325 1.00 4.84 87 VAL A C 1
ATOM 1376 O O . VAL A 1 87 ? 21.755 -0.557 6.510 1.00 6.06 87 VAL A O 1
ATOM 1389 N N . VAL A 1 88 ? 21.469 -2.287 7.943 1.00 4.45 88 VAL A N 1
ATOM 1390 C CA . VAL A 1 88 ? 20.025 -2.358 7.802 1.00 4.36 88 VAL A CA 1
ATOM 1391 C C . VAL A 1 88 ? 19.447 -1.814 9.104 1.00 4.40 88 VAL A C 1
ATOM 1392 O O . VAL A 1 88 ? 19.438 -2.489 10.140 1.00 4.83 88 VAL A O 1
ATOM 1405 N N . PHE A 1 89 ? 18.970 -0.566 9.051 1.00 4.46 89 PHE A N 1
ATOM 1406 C CA . PHE A 1 89 ? 18.267 0.000 10.215 1.00 4.43 89 PHE A CA 1
ATOM 1407 C C . PHE A 1 89 ? 16.858 -0.629 10.282 1.00 4.70 89 PHE A C 1
ATOM 1408 O O . PHE A 1 89 ? 16.275 -0.940 9.224 1.00 5.05 89 PHE A O 1
ATOM 1425 N N . PHE A 1 90 ? 16.298 -0.761 11.483 1.00 4.54 90 PHE A N 1
ATOM 1426 C CA . PHE A 1 90 ? 14.945 -1.315 11.562 1.00 4.74 90 PHE A CA 1
ATOM 1427 C C . PHE A 1 90 ? 14.236 -0.690 12.786 1.00 4.83 90 PHE A C 1
ATOM 1428 O O . PHE A 1 90 ? 14.850 -0.353 13.805 1.00 5.49 90 PHE A O 1
ATOM 1445 N N . ASN A 1 91 ? 12.911 -0.503 12.597 1.00 5.28 91 ASN A N 1
ATOM 1446 C CA . ASN A 1 91 ? 11.910 -0.057 13.569 1.00 5.73 91 ASN A CA 1
ATOM 1447 C C . ASN A 1 91 ? 12.016 1.412 14.013 1.00 5.70 91 ASN A C 1
ATOM 1448 O O . ASN A 1 91 ? 10.941 1.995 14.226 1.00 6.43 91 ASN A O 1
ATOM 1459 N N . LYS A 1 92 ? 13.214 1.978 14.191 1.00 5.87 92 LYS A N 1
ATOM 1460 C CA . LYS A 1 92 ? 13.373 3.399 14.465 1.00 5.98 92 LYS A CA 1
ATOM 1461 C C . LYS A 1 92 ? 13.939 4.024 13.193 1.00 5.98 92 LYS A C 1
ATOM 1462 O O . LYS A 1 92 ? 15.080 3.788 12.814 1.00 6.83 92 LYS A O 1
ATOM 1481 N N . GLU A 1 93 ? 13.126 4.842 12.522 1.00 6.13 93 GLU A N 1
ATOM 1482 C CA . GLU A 1 93 ? 13.419 5.233 11.155 1.00 5.77 93 GLU A CA 1
ATOM 1483 C C . GLU A 1 93 ? 14.425 6.371 11.039 1.00 6.15 93 GLU A C 1
ATOM 1484 O O . GLU A 1 93 ? 14.157 7.478 11.538 1.00 7.49 93 GLU A O 1
ATOM 1496 N N . PRO A 1 94 ? 15.550 6.176 10.373 1.00 6.01 94 PRO A N 1
ATOM 1497 C CA . PRO A 1 94 ? 16.467 7.287 10.096 1.00 6.75 94 PRO A CA 1
ATOM 1498 C C . PRO A 1 94 ? 15.870 8.243 9.080 1.00 6.42 94 PRO A C 1
ATOM 1499 O O . PRO A 1 94 ? 14.981 7.886 8.315 1.00 7.22 94 PRO A O 1
ATOM 1510 N N . SER A 1 95 ? 16.420 9.454 9.028 1.00 6.82 95 SER A N 1
ATOM 1511 C CA . SER A 1 95 ? 15.946 10.417 8.031 1.00 7.30 95 SER A CA 1
ATOM 1512 C C . SER A 1 95 ? 16.331 9.929 6.643 1.00 7.07 95 SER A C 1
ATOM 1513 O O . SER A 1 95 ? 17.262 9.149 6.394 1.00 6.83 95 SER A O 1
ATOM 1520 N N . ARG A 1 96 ? 15.629 10.507 5.649 1.00 7.23 96 ARG A N 1
ATOM 1521 C CA . ARG A 1 96 ? 15.914 10.295 4.267 1.00 7.19 96 ARG A CA 1
ATOM 1522 C C . ARG A 1 96 ? 17.363 10.687 3.946 1.00 6.80 96 ARG A C 1
ATOM 1523 O O . ARG A 1 96 ? 18.077 9.953 3.254 1.00 7.49 96 ARG A O 1
ATOM 1544 N N . LYS A 1 97 ? 17.802 11.847 4.441 1.00 7.52 97 LYS A N 1
ATOM 1545 C CA . LYS A 1 97 ? 19.177 12.263 4.206 1.00 7.57 97 LYS A CA 1
ATOM 1546 C C . LYS A 1 97 ? 20.166 11.281 4.786 1.00 6.94 97 LYS A C 1
ATOM 1547 O O . LYS A 1 97 ? 21.228 10.992 4.205 1.00 7.73 97 LYS A O 1
ATOM 1566 N N . ALA A 1 98 ? 19.874 10.752 5.998 1.00 6.85 98 ALA A N 1
ATOM 1567 C CA . ALA A 1 98 ? 20.796 9.727 6.574 1.00 6.90 98 ALA A CA 1
ATOM 1568 C C . ALA A 1 98 ? 20.863 8.511 5.660 1.00 6.47 98 ALA A C 1
ATOM 1569 O O . ALA A 1 98 ? 21.938 8.020 5.339 1.00 6.84 98 ALA A O 1
ATOM 1576 N N . LEU A 1 99 ? 19.720 7.985 5.235 1.00 6.29 99 LEU A N 1
ATOM 1577 C CA . LEU A 1 99 ? 19.752 6.788 4.359 1.00 6.50 99 LEU A CA 1
ATOM 1578 C C . LEU A 1 99 ? 20.519 7.085 3.069 1.00 6.90 99 LEU A C 1
ATOM 1579 O O . LEU A 1 99 ? 21.233 6.216 2.581 1.00 7.95 99 LEU A O 1
ATOM 1595 N N . ASP A 1 100 ? 20.353 8.281 2.504 1.00 6.70 100 ASP A N 1
ATOM 1596 C CA . ASP A 1 100 ? 20.987 8.616 1.246 1.00 8.05 100 ASP A CA 1
ATOM 1597 C C . ASP A 1 100 ? 22.473 8.926 1.394 1.00 7.92 100 ASP A C 1
ATOM 1598 O O . ASP A 1 100 ? 23.171 9.016 0.369 1.00 10.06 100 ASP A O 1
ATOM 1607 N N . SER A 1 101 ? 23.003 9.034 2.613 1.00 7.79 101 SER A N 1
ATOM 1608 C CA . SER A 1 101 ? 24.400 9.360 2.841 1.00 7.87 101 SER A CA 1
ATOM 1609 C C . SER A 1 101 ? 25.325 8.168 2.662 1.00 7.56 101 SER A C 1
ATOM 1610 O O . SER A 1 101 ? 26.525 8.381 2.668 1.00 9.12 101 SER A O 1
ATOM 1617 N N . TYR A 1 102 ? 24.785 6.965 2.535 1.00 7.26 102 TYR A N 1
ATOM 1618 C CA . TYR A 1 102 ? 25.627 5.774 2.473 1.00 6.88 102 TYR A CA 1
ATOM 1619 C C . TYR A 1 102 ? 24.973 4.802 1.516 1.00 6.84 102 TYR A C 1
ATOM 1620 O O . TYR A 1 102 ? 23.765 4.451 1.690 1.00 7.90 102 TYR A O 1
ATOM 1637 N N . ASP A 1 103 ? 25.733 4.291 0.556 1.00 7.77 103 ASP A N 1
ATOM 1638 C CA . ASP A 1 103 ? 25.227 3.415 -0.454 1.00 8.70 103 ASP A CA 1
ATOM 1639 C C . ASP A 1 103 ? 24.812 2.087 0.102 1.00 10.22 103 ASP A C 1
ATOM 1640 O O . ASP A 1 103 ? 24.167 1.318 -0.613 1.00 23.74 103 ASP A O 1
ATOM 1649 N N . LYS A 1 104 ? 25.164 1.713 1.298 1.00 6.87 104 LYS A N 1
ATOM 1650 C CA . LYS A 1 104 ? 24.849 0.428 1.891 1.00 7.06 104 LYS A CA 1
ATOM 1651 C C . LYS A 1 104 ? 23.948 0.568 3.141 1.00 5.89 104 LYS A C 1
ATOM 1652 O O . LYS A 1 104 ? 23.931 -0.337 3.953 1.00 6.64 104 LYS A O 1
ATOM 1671 N N . ALA A 1 105 ? 23.194 1.646 3.227 1.00 5.98 105 ALA A N 1
ATOM 1672 C CA . ALA A 1 105 ? 22.199 1.850 4.286 1.00 5.66 105 ALA A CA 1
ATOM 1673 C C . ALA A 1 105 ? 20.785 1.582 3.761 1.00 5.51 105 ALA A C 1
ATOM 1674 O O . ALA A 1 105 ? 20.401 2.051 2.688 1.00 6.81 105 ALA A O 1
ATOM 1681 N N . TYR A 1 106 ? 20.015 0.841 4.556 1.00 5.07 106 TYR A N 1
ATOM 1682 C CA . TYR A 1 106 ? 18.662 0.444 4.241 1.00 5.16 106 TYR A CA 1
ATOM 1683 C C . TYR A 1 106 ? 17.795 0.604 5.517 1.00 4.84 106 TYR A C 1
ATOM 1684 O O . TYR A 1 106 ? 18.321 0.742 6.604 1.00 5.11 106 TYR A O 1
ATOM 1701 N N . TYR A 1 107 ? 16.458 0.517 5.333 1.00 5.34 107 TYR A N 1
ATOM 1702 C CA . TYR A 1 107 ? 15.564 0.568 6.477 1.00 5.04 107 TYR A CA 1
ATOM 1703 C C . TYR A 1 107 ? 14.431 -0.410 6.306 1.00 4.79 107 TYR A C 1
ATOM 1704 O O . TYR A 1 107 ? 13.825 -0.472 5.224 1.00 5.62 107 TYR A O 1
ATOM 1721 N N . VAL A 1 108 ? 14.069 -1.112 7.379 1.00 4.53 108 VAL A N 1
ATOM 1722 C CA . VAL A 1 108 ? 12.894 -1.980 7.438 1.00 4.79 108 VAL A CA 1
ATOM 1723 C C . VAL A 1 108 ? 11.968 -1.438 8.556 1.00 4.59 108 VAL A C 1
ATOM 1724 O O . VAL A 1 108 ? 12.382 -1.369 9.730 1.00 5.22 108 VAL A O 1
ATOM 1737 N N . GLY A 1 109 ? 10.720 -1.152 8.218 1.00 5.42 109 GLY A N 1
ATOM 1738 C CA . GLY A 1 109 ? 9.782 -0.677 9.245 1.00 6.57 109 GLY A CA 1
ATOM 1739 C C . GLY A 1 109 ? 8.359 -0.766 8.678 1.00 5.96 109 GLY A C 1
ATOM 1740 O O . GLY A 1 109 ? 7.973 -1.771 8.070 1.00 6.64 109 GLY A O 1
ATOM 1744 N N . THR A 1 110 ? 7.577 0.299 8.955 1.00 5.84 110 THR A N 1
ATOM 1745 C CA . THR A 1 110 ? 6.162 0.300 8.677 1.00 6.12 110 THR A CA 1
ATOM 1746 C C . THR A 1 110 ? 5.735 1.687 8.192 1.00 6.16 110 THR A C 1
ATOM 1747 O O . THR A 1 110 ? 6.492 2.658 8.307 1.00 7.08 110 THR A O 1
ATOM 1757 N N . ASP A 1 111 ? 4.507 1.760 7.689 1.00 7.12 111 ASP A N 1
ATOM 1758 C CA . ASP A 1 111 ? 3.836 3.039 7.383 1.00 7.79 111 ASP A CA 1
ATOM 1759 C C . ASP A 1 111 ? 3.043 3.434 8.609 1.00 8.72 111 ASP A C 1
ATOM 1760 O O . ASP A 1 111 ? 1.963 2.896 8.859 1.00 10.60 111 ASP A O 1
ATOM 1769 N N . SER A 1 112 ? 3.591 4.287 9.408 1.00 13.24 112 SER A N 1
ATOM 1770 C CA . SER A 1 112 ? 3.054 4.587 10.721 1.00 14.20 112 SER A CA 1
ATOM 1771 C C . SER A 1 112 ? 1.566 5.043 10.698 1.00 11.88 112 SER A C 1
ATOM 1772 O O . SER A 1 112 ? 0.710 4.607 11.504 1.00 13.19 112 SER A O 1
ATOM 1779 N N . LYS A 1 113 ? 1.205 5.875 9.729 1.00 9.32 113 LYS A N 1
ATOM 1780 C CA . LYS A 1 113 ? -0.159 6.393 9.570 1.00 8.54 113 LYS A CA 1
ATOM 1781 C C . LYS A 1 113 ? -1.153 5.255 9.432 1.00 7.61 113 LYS A C 1
ATOM 1782 O O . LYS A 1 113 ? -2.282 5.342 9.948 1.00 8.15 113 LYS A O 1
ATOM 1801 N N . GLU A 1 114 ? -0.758 4.239 8.695 1.00 7.70 114 GLU A N 1
ATOM 1802 C CA . GLU A 1 114 ? -1.709 3.153 8.404 1.00 8.14 114 GLU A CA 1
ATOM 1803 C C . GLU A 1 114 ? -2.195 2.504 9.687 1.00 7.11 114 GLU A C 1
ATOM 1804 O O . GLU A 1 114 ? -3.362 2.103 9.789 1.00 7.64 114 GLU A O 1
ATOM 1816 N N . SER A 1 115 ? -1.328 2.334 10.694 1.00 6.72 115 SER A N 1
ATOM 1817 C CA . SER A 1 115 ? -1.769 1.717 11.919 1.00 7.22 115 SER A CA 1
ATOM 1818 C C . SER A 1 115 ? -2.811 2.560 12.640 1.00 6.49 115 SER A C 1
ATOM 1819 O O . SER A 1 115 ? -3.724 2.000 13.248 1.00 6.92 115 SER A O 1
ATOM 1826 N N . GLY A 1 116 ? -2.664 3.873 12.612 1.00 6.46 116 GLY A N 1
ATOM 1827 C CA . GLY A 1 116 ? -3.683 4.721 13.235 1.00 6.09 116 GLY A CA 1
ATOM 1828 C C . GLY A 1 116 ? -5.019 4.654 12.511 1.00 5.92 116 GLY A C 1
ATOM 1829 O O . GLY A 1 116 ? -6.081 4.594 13.141 1.00 6.07 116 GLY A O 1
ATOM 1833 N N . ILE A 1 117 ? -4.975 4.662 11.181 1.00 6.39 117 ILE A N 1
ATOM 1834 C CA . ILE A 1 117 ? -6.180 4.530 10.383 1.00 6.49 117 ILE A CA 1
ATOM 1835 C C . ILE A 1 117 ? -6.888 3.228 10.682 1.00 6.17 117 ILE A C 1
ATOM 1836 O O . ILE A 1 117 ? -8.105 3.170 10.903 1.00 6.79 117 ILE A O 1
ATOM 1859 N N . ILE A 1 118 ? -6.109 2.128 10.654 1.00 6.27 118 ILE A N 1
ATOM 1860 C CA . ILE A 1 118 ? -6.705 0.820 10.932 1.00 6.27 118 ILE A CA 1
ATOM 1861 C C . ILE A 1 118 ? -7.291 0.778 12.326 1.00 6.07 118 ILE A C 1
ATOM 1862 O O . ILE A 1 118 ? -8.389 0.229 12.534 1.00 6.74 118 ILE A O 1
ATOM 1878 N N . GLN A 1 119 ? -6.576 1.319 13.320 1.00 5.74 119 GLN A N 1
ATOM 1879 C CA . GLN A 1 119 ? -7.099 1.293 14.685 1.00 5.43 119 GLN A CA 1
ATOM 1880 C C . GLN A 1 119 ? -8.400 2.102 14.757 1.00 5.50 119 GLN A C 1
ATOM 1881 O O . GLN A 1 119 ? -9.355 1.672 15.429 1.00 6.02 119 GLN A O 1
ATOM 1895 N N . GLY A 1 120 ? -8.448 3.264 14.119 1.00 6.02 120 GLY A N 1
ATOM 1896 C CA . GLY A 1 120 ? -9.696 4.035 14.142 1.00 5.93 120 GLY A CA 1
ATOM 1897 C C . GLY A 1 120 ? -10.841 3.338 13.464 1.00 6.09 120 GLY A C 1
ATOM 1898 O O . GLY A 1 120 ? -11.986 3.373 13.935 1.00 6.54 120 GLY A O 1
ATOM 1902 N N . ASP A 1 121 ? -10.568 2.692 12.322 1.00 6.51 121 ASP A N 1
ATOM 1903 C CA . ASP A 1 121 ? -11.633 1.928 11.635 1.00 7.29 121 ASP A CA 1
ATOM 1904 C C . ASP A 1 121 ? -12.113 0.781 12.519 1.00 7.01 121 ASP A C 1
ATOM 1905 O O . ASP A 1 121 ? -13.330 0.484 12.524 1.00 7.79 121 ASP A O 1
ATOM 1914 N N . LEU A 1 122 ? -11.224 0.117 13.221 1.00 6.82 122 LEU A N 1
ATOM 1915 C CA . LEU A 1 122 ? -11.577 -0.968 14.095 1.00 6.87 122 LEU A CA 1
ATOM 1916 C C . LEU A 1 122 ? -12.449 -0.458 15.258 1.00 6.37 122 LEU A C 1
ATOM 1917 O O . LEU A 1 122 ? -13.478 -1.072 15.607 1.00 7.07 122 LEU A O 1
ATOM 1933 N N . ILE A 1 123 ? -12.072 0.656 15.867 1.00 6.09 123 ILE A N 1
ATOM 1934 C CA . ILE A 1 123 ? -12.887 1.234 16.932 1.00 5.77 123 ILE A CA 1
ATOM 1935 C C . ILE A 1 123 ? -14.263 1.581 16.374 1.00 6.11 123 ILE A C 1
ATOM 1936 O O . ILE A 1 123 ? -15.268 1.341 17.044 1.00 6.57 123 ILE A O 1
ATOM 1952 N N . ALA A 1 124 ? -14.330 2.168 15.182 1.00 6.21 124 ALA A N 1
ATOM 1953 C CA . ALA A 1 124 ? -15.622 2.529 14.583 1.00 6.61 124 ALA A CA 1
ATOM 1954 C C . ALA A 1 124 ? -16.502 1.310 14.456 1.00 7.21 124 ALA A C 1
ATOM 1955 O O . ALA A 1 124 ? -17.727 1.346 14.720 1.00 7.71 124 ALA A O 1
ATOM 1962 N N . LYS A 1 125 ? -15.931 0.190 13.979 1.00 7.16 125 LYS A N 1
ATOM 1963 C CA . LYS A 1 125 ? -16.738 -1.030 13.805 1.00 7.96 125 LYS A CA 1
ATOM 1964 C C . LYS A 1 125 ? -17.284 -1.482 15.125 1.00 7.19 125 LYS A C 1
ATOM 1965 O O . LYS A 1 125 ? -18.495 -1.838 15.252 1.00 7.85 125 LYS A O 1
ATOM 1984 N N . HIS A 1 126 ? -16.440 -1.523 16.179 1.00 7.05 126 HIS A N 1
ATOM 1985 C CA . HIS A 1 126 ? -16.896 -2.011 17.456 1.00 6.94 126 HIS A CA 1
ATOM 1986 C C . HIS A 1 126 ? -17.851 -1.020 18.126 1.00 7.09 126 HIS A C 1
ATOM 1987 O O . HIS A 1 126 ? -18.817 -1.476 18.795 1.00 8.68 126 HIS A O 1
ATOM 1997 N N . TRP A 1 127 ? -17.632 0.252 17.980 1.00 6.78 127 TRP A N 1
ATOM 1998 C CA . TRP A 1 127 ? -18.589 1.278 18.456 1.00 7.48 127 TRP A CA 1
ATOM 1999 C C . TRP A 1 127 ? -19.976 1.061 17.897 1.00 7.78 127 TRP A C 1
ATOM 2000 O O . TRP A 1 127 ? -20.983 1.071 18.635 1.00 9.56 127 TRP A O 1
ATOM 2021 N N . ALA A 1 128 ? -20.036 0.859 16.585 1.00 8.36 128 ALA A N 1
ATOM 2022 C CA . ALA A 1 128 ? -21.350 0.592 15.938 1.00 9.61 128 ALA A CA 1
ATOM 2023 C C . ALA A 1 128 ? -22.021 -0.651 16.492 1.00 9.87 128 ALA A C 1
ATOM 2024 O O . ALA A 1 128 ? -23.276 -0.670 16.567 1.00 11.92 128 ALA A O 1
ATOM 2031 N N . ALA A 1 129 ? -21.260 -1.653 16.796 1.00 9.64 129 ALA A N 1
ATOM 2032 C CA . ALA A 1 129 ? -21.794 -2.926 17.257 1.00 10.65 129 ALA A CA 1
ATOM 2033 C C . ALA A 1 129 ? -22.114 -2.938 18.724 1.00 11.20 129 ALA A C 1
ATOM 2034 O O . ALA A 1 129 ? -22.712 -3.923 19.207 1.00 13.04 129 ALA A O 1
ATOM 2041 N N . ASN A 1 130 ? -21.700 -1.919 19.515 1.00 9.35 130 ASN A N 1
ATOM 2042 C CA . ASN A 1 130 ? -21.839 -1.924 20.957 1.00 9.58 130 ASN A CA 1
ATOM 2043 C C . ASN A 1 130 ? -22.362 -0.566 21.399 1.00 9.61 130 ASN A C 1
ATOM 2044 O O . ASN A 1 130 ? -21.663 0.275 21.954 1.00 9.79 130 ASN A O 1
ATOM 2055 N N . GLN A 1 131 ? -23.632 -0.278 21.141 1.00 12.55 131 GLN A N 1
ATOM 2056 C CA . GLN A 1 131 ? -24.242 0.994 21.422 1.00 12.66 131 GLN A CA 1
ATOM 2057 C C . GLN A 1 131 ? -24.228 1.341 22.887 1.00 10.24 131 GLN A C 1
ATOM 2058 O O . GLN A 1 131 ? -24.199 2.513 23.322 1.00 10.19 131 GLN A O 1
ATOM 2072 N N . GLY A 1 132 ? -24.175 0.321 23.730 1.00 9.67 132 GLY A N 1
ATOM 2073 C CA . GLY A 1 132 ? -24.088 0.489 25.181 1.00 9.57 132 GLY A CA 1
ATOM 2074 C C . GLY A 1 132 ? -22.779 1.148 25.597 1.00 8.23 132 GLY A C 1
ATOM 2075 O O . GLY A 1 132 ? -22.659 1.665 26.732 1.00 8.81 132 GLY A O 1
ATOM 2079 N N . TRP A 1 133 ? -21.736 1.145 24.764 1.00 7.08 133 TRP A N 1
ATOM 2080 C CA . TRP A 1 133 ? -20.490 1.803 25.104 1.00 6.80 133 TRP A CA 1
ATOM 2081 C C . TRP A 1 133 ? -20.638 3.336 25.214 1.00 5.66 133 TRP A C 1
ATOM 2082 O O . TRP A 1 133 ? -19.815 3.978 25.827 1.00 5.75 133 TRP A O 1
ATOM 2103 N N . ASP A 1 134 ? -21.683 3.900 24.565 1.00 6.03 134 ASP A N 1
ATOM 2104 C CA . ASP A 1 134 ? -21.894 5.337 24.586 1.00 5.54 134 ASP A CA 1
ATOM 2105 C C . ASP A 1 134 ? -22.614 5.672 25.902 1.00 5.62 134 ASP A C 1
ATOM 2106 O O . ASP A 1 134 ? -23.830 5.895 25.966 1.00 6.83 134 ASP A O 1
ATOM 2115 N N . LEU A 1 135 ? -21.828 5.704 26.982 1.00 5.73 135 LEU A N 1
ATOM 2116 C CA . LEU A 1 135 ? -22.368 5.798 28.339 1.00 6.04 135 LEU A CA 1
ATOM 2117 C C . LEU A 1 135 ? -23.264 7.006 28.513 1.00 6.20 135 LEU A C 1
ATOM 2118 O O . LEU A 1 135 ? -24.284 6.931 29.216 1.00 7.55 135 LEU A O 1
ATOM 2134 N N . ASN A 1 136 ? -22.874 8.167 27.967 1.00 5.87 136 ASN A N 1
ATOM 2135 C CA . ASN A 1 136 ? -23.665 9.376 28.122 1.00 6.57 136 ASN A CA 1
ATOM 2136 C C . ASN A 1 136 ? -24.673 9.581 27.020 1.00 6.66 136 ASN A C 1
ATOM 2137 O O . ASN A 1 136 ? -25.382 10.605 27.031 1.00 7.64 136 ASN A O 1
ATOM 2148 N N . LYS A 1 137 ? -24.775 8.669 26.080 1.00 6.32 137 LYS A N 1
ATOM 2149 C CA . LYS A 1 137 ? -25.803 8.667 25.048 1.00 7.63 137 LYS A CA 1
ATOM 2150 C C . LYS A 1 137 ? -25.721 9.854 24.094 1.00 6.39 137 LYS A C 1
ATOM 2151 O O . LYS A 1 137 ? -26.706 10.123 23.394 1.00 7.51 137 LYS A O 1
ATOM 2170 N N . ASP A 1 138 ? -24.565 10.507 23.982 1.00 6.04 138 ASP A N 1
ATOM 2171 C CA . ASP A 1 138 ? -24.452 11.711 23.179 1.00 5.91 138 ASP A CA 1
ATOM 2172 C C . ASP A 1 138 ? -24.010 11.502 21.734 1.00 5.86 138 ASP A C 1
ATOM 2173 O O . ASP A 1 138 ? -23.912 12.467 20.992 1.00 6.39 138 ASP A O 1
ATOM 2182 N N . GLY A 1 139 ? -23.775 10.250 21.332 1.00 5.80 139 GLY A N 1
ATOM 2183 C CA . GLY A 1 139 ? -23.329 9.953 19.985 1.00 6.19 139 GLY A CA 1
ATOM 2184 C C . GLY A 1 139 ? -21.839 10.193 19.754 1.00 5.66 139 GLY A C 1
ATOM 2185 O O . GLY A 1 139 ? -21.365 9.907 18.630 1.00 7.29 139 GLY A O 1
ATOM 2189 N N . GLN A 1 140 ? -21.116 10.678 20.731 1.00 5.16 140 GLN A N 1
ATOM 2190 C CA . GLN A 1 140 ? -19.676 10.970 20.621 1.00 4.94 140 GLN A CA 1
ATOM 2191 C C . GLN A 1 140 ? -18.922 9.949 21.451 1.00 4.58 140 GLN A C 1
ATOM 2192 O O . GLN A 1 140 ? -19.409 9.479 22.481 1.00 5.13 140 GLN A O 1
ATOM 2206 N N . ILE A 1 141 ? -17.673 9.654 21.057 1.00 4.58 141 ILE A N 1
ATOM 2207 C CA . ILE A 1 141 ? -16.812 8.834 21.874 1.00 4.38 141 ILE A CA 1
ATOM 2208 C C . ILE A 1 141 ? -16.009 9.719 22.843 1.00 4.46 141 ILE A C 1
ATOM 2209 O O . ILE A 1 141 ? -15.133 10.477 22.397 1.00 4.98 141 ILE A O 1
ATOM 2225 N N . GLN A 1 142 ? -16.303 9.600 24.134 1.00 4.51 142 GLN A N 1
ATOM 2226 C CA . GLN A 1 142 ? -15.463 10.218 25.187 1.00 4.52 142 GLN A CA 1
ATOM 2227 C C . GLN A 1 142 ? -14.299 9.240 25.441 1.00 4.34 142 GLN A C 1
ATOM 2228 O O . GLN A 1 142 ? -14.534 8.127 25.909 1.00 5.28 142 GLN A O 1
ATOM 2242 N N . PHE A 1 143 ? -13.091 9.684 25.101 1.00 4.25 143 PHE A N 1
ATOM 2243 C CA . PHE A 1 143 ? -11.957 8.770 25.159 1.00 4.26 143 PHE A CA 1
ATOM 2244 C C . PHE A 1 143 ? -10.829 9.318 26.041 1.00 4.28 143 PHE A C 1
ATOM 2245 O O . PHE A 1 143 ? -10.735 10.531 26.322 1.00 4.56 143 PHE A O 1
ATOM 2262 N N . VAL A 1 144 ? -9.946 8.405 26.415 1.00 4.14 144 VAL A N 1
ATOM 2263 C CA . VAL A 1 144 ? -8.607 8.767 26.906 1.00 4.22 144 VAL A CA 1
ATOM 2264 C C . VAL A 1 144 ? -7.599 8.094 25.987 1.00 4.04 144 VAL A C 1
ATOM 2265 O O . VAL A 1 144 ? -7.889 7.027 25.424 1.00 5.05 144 VAL A O 1
ATOM 2278 N N . LEU A 1 145 ? -6.412 8.714 25.863 1.00 4.45 145 LEU A N 1
ATOM 2279 C CA . LEU A 1 145 ? -5.415 8.179 24.938 1.00 4.44 145 LEU A CA 1
ATOM 2280 C C . LEU A 1 145 ? -4.061 8.139 25.644 1.00 4.03 145 LEU A C 1
ATOM 2281 O O . LEU A 1 145 ? -3.571 9.132 26.191 1.00 4.66 145 LEU A O 1
ATOM 2297 N N . LEU A 1 146 ? -3.470 6.938 25.602 1.00 4.33 146 LEU A N 1
ATOM 2298 C CA . LEU A 1 146 ? -2.132 6.641 26.122 1.00 4.34 146 LEU A CA 1
ATOM 2299 C C . LEU A 1 146 ? -1.156 6.687 24.940 1.00 4.22 146 LEU A C 1
ATOM 2300 O O . LEU A 1 146 ? -1.198 5.824 24.041 1.00 4.76 146 LEU A O 1
ATOM 2316 N N . LYS A 1 147 ? -0.300 7.722 24.945 1.00 4.81 147 LYS A N 1
ATOM 2317 C CA . LYS A 1 147 ? 0.619 7.974 23.833 1.00 4.88 147 LYS A CA 1
ATOM 2318 C C . LYS A 1 147 ? 1.961 7.307 24.073 1.00 4.73 147 LYS A C 1
ATOM 2319 O O . LYS A 1 147 ? 2.441 7.151 25.181 1.00 5.47 147 LYS A O 1
ATOM 2338 N N . GLY A 1 148 ? 2.585 6.897 22.949 1.00 5.00 148 GLY A N 1
ATOM 2339 C CA . GLY A 1 148 ? 3.969 6.437 22.991 1.00 5.01 148 GLY A CA 1
ATOM 2340 C C . GLY A 1 148 ? 4.920 7.601 23.243 1.00 5.73 148 GLY A C 1
ATOM 2341 O O . GLY A 1 148 ? 4.530 8.715 23.619 1.00 6.03 148 GLY A O 1
ATOM 2345 N N . GLU A 1 149 ? 6.226 7.374 23.021 1.00 6.24 149 GLU A N 1
ATOM 2346 C CA . GLU A 1 149 ? 7.199 8.442 23.255 1.00 7.07 149 GLU A CA 1
ATOM 2347 C C . GLU A 1 149 ? 6.922 9.638 22.355 1.00 7.36 149 GLU A C 1
ATOM 2348 O O . GLU A 1 149 ? 6.821 9.493 21.129 1.00 7.47 149 GLU A O 1
ATOM 2369 N N . PRO A 1 150 ? 6.839 10.835 22.931 1.00 8.30 150 PRO A N 1
ATOM 2370 C CA . PRO A 1 150 ? 6.620 12.015 22.069 1.00 9.27 150 PRO A CA 1
ATOM 2371 C C . PRO A 1 150 ? 7.764 12.110 21.039 1.00 8.92 150 PRO A C 1
ATOM 2372 O O . PRO A 1 150 ? 8.941 11.910 21.351 1.00 10.06 150 PRO A O 1
ATOM 2383 N N . GLY A 1 151 ? 7.383 12.447 19.803 1.00 9.10 151 GLY A N 1
ATOM 2384 C CA . GLY A 1 151 ? 8.312 12.571 18.708 1.00 9.87 151 GLY A CA 1
ATOM 2385 C C . GLY A 1 151 ? 8.654 11.280 17.998 1.00 9.43 151 GLY A C 1
ATOM 2386 O O . GLY A 1 151 ? 9.204 11.318 16.883 1.00 11.54 151 GLY A O 1
ATOM 2390 N N . HIS A 1 152 ? 8.274 10.141 18.554 1.00 8.22 152 HIS A N 1
ATOM 2391 C CA . HIS A 1 152 ? 8.455 8.880 17.816 1.00 7.54 152 HIS A CA 1
ATOM 2392 C C . HIS A 1 152 ? 7.387 8.862 16.705 1.00 7.11 152 HIS A C 1
ATOM 2393 O O . HIS A 1 152 ? 6.192 9.089 17.020 1.00 7.09 152 HIS A O 1
ATOM 2403 N N . PRO A 1 153 ? 7.743 8.620 15.486 1.00 7.99 153 PRO A N 1
ATOM 2404 C CA . PRO A 1 153 ? 6.764 8.741 14.404 1.00 7.84 153 PRO A CA 1
ATOM 2405 C C . PRO A 1 153 ? 5.550 7.795 14.541 1.00 7.24 153 PRO A C 1
ATOM 2406 O O . PRO A 1 153 ? 4.456 8.142 14.112 1.00 7.84 153 PRO A O 1
ATOM 2417 N N . ASP A 1 154 ? 5.761 6.640 15.152 1.00 7.03 154 ASP A N 1
ATOM 2418 C CA . ASP A 1 154 ? 4.609 5.738 15.330 1.00 6.69 154 ASP A CA 1
ATOM 2419 C C . ASP A 1 154 ? 3.665 6.301 16.405 1.00 5.91 154 ASP A C 1
ATOM 2420 O O . ASP A 1 154 ? 2.429 6.139 16.269 1.00 6.27 154 ASP A O 1
ATOM 2429 N N . ALA A 1 155 ? 4.204 6.903 17.469 1.00 5.66 155 ALA A N 1
ATOM 2430 C CA . ALA A 1 155 ? 3.342 7.527 18.465 1.00 5.21 155 ALA A CA 1
ATOM 2431 C C . ALA A 1 155 ? 2.563 8.690 17.861 1.00 5.46 155 ALA A C 1
ATOM 2432 O O . ALA A 1 155 ? 1.355 8.864 18.071 1.00 5.73 155 ALA A O 1
ATOM 2439 N N . GLU A 1 156 ? 3.264 9.566 17.118 1.00 5.88 156 GLU A N 1
ATOM 2440 C CA . GLU A 1 156 ? 2.608 10.752 16.604 1.00 5.98 156 GLU A CA 1
ATOM 2441 C C . GLU A 1 156 ? 1.529 10.358 15.586 1.00 5.93 156 GLU A C 1
ATOM 2442 O O . GLU A 1 156 ? 0.419 10.904 15.616 1.00 6.59 156 GLU A O 1
ATOM 2454 N N . ALA A 1 157 ? 1.854 9.415 14.683 1.00 5.97 157 ALA A N 1
ATOM 2455 C CA . ALA A 1 157 ? 0.897 9.065 13.653 1.00 6.10 157 ALA A CA 1
ATOM 2456 C C . ALA A 1 157 ? -0.292 8.306 14.246 1.00 5.82 157 ALA A C 1
ATOM 2457 O O . ALA A 1 157 ? -1.446 8.521 13.858 1.00 6.35 157 ALA A O 1
ATOM 2464 N N . ARG A 1 158 ? -0.047 7.374 15.162 1.00 5.33 158 ARG A N 1
ATOM 2465 C CA . ARG A 1 158 ? -1.164 6.637 15.742 1.00 5.28 158 ARG A CA 1
ATOM 2466 C C . ARG A 1 158 ? -2.100 7.557 16.499 1.00 5.05 158 ARG A C 1
ATOM 2467 O O . ARG A 1 158 ? -3.313 7.350 16.504 1.00 5.86 158 ARG A O 1
ATOM 2488 N N . THR A 1 159 ? -1.527 8.552 17.186 1.00 4.97 159 THR A N 1
ATOM 2489 C CA . THR A 1 159 ? -2.330 9.491 17.952 1.00 4.71 159 THR A CA 1
ATOM 2490 C C . THR A 1 159 ? -3.158 10.403 17.063 1.00 5.18 159 THR A C 1
ATOM 2491 O O . THR A 1 159 ? -4.363 10.623 17.307 1.00 6.20 159 THR A O 1
ATOM 2501 N N . THR A 1 160 ? -2.569 10.935 15.994 1.00 5.24 160 THR A N 1
ATOM 2502 C CA . THR A 1 160 ? -3.286 11.800 15.093 1.00 5.61 160 THR A CA 1
ATOM 2503 C C . THR A 1 160 ? -4.354 11.040 14.343 1.00 5.24 160 THR A C 1
ATOM 2504 O O . THR A 1 160 ? -5.518 11.469 14.202 1.00 5.89 160 THR A O 1
ATOM 2514 N N . TYR A 1 161 ? -3.952 9.896 13.730 1.00 5.33 161 TYR A N 1
ATOM 2515 C CA . TYR A 1 161 ? -4.806 9.231 12.737 1.00 5.75 161 TYR A CA 1
ATOM 2516 C C . TYR A 1 161 ? -5.889 8.374 13.335 1.00 5.29 161 TYR A C 1
ATOM 2517 O O . TYR A 1 161 ? -6.904 8.188 12.635 1.00 5.88 161 TYR A O 1
ATOM 2534 N N . VAL A 1 162 ? -5.762 7.849 14.566 1.00 5.12 162 VAL A N 1
ATOM 2535 C CA . VAL A 1 162 ? -6.906 7.130 15.104 1.00 5.01 162 VAL A CA 1
ATOM 2536 C C . VAL A 1 162 ? -8.118 8.055 15.202 1.00 4.91 162 VAL A C 1
ATOM 2537 O O . VAL A 1 162 ? -9.248 7.691 14.885 1.00 5.45 162 VAL A O 1
ATOM 2550 N N . ILE A 1 163 ? -7.867 9.298 15.695 1.00 4.90 163 ILE A N 1
ATOM 2551 C CA . ILE A 1 163 ? -8.937 10.288 15.853 1.00 5.05 163 ILE A CA 1
ATOM 2552 C C . ILE A 1 163 ? -9.384 10.829 14.520 1.00 5.35 163 ILE A C 1
ATOM 2553 O O . ILE A 1 163 ? -10.598 10.993 14.277 1.00 5.74 163 ILE A O 1
ATOM 2569 N N . LYS A 1 164 ? -8.449 11.108 13.614 1.00 5.47 164 LYS A N 1
ATOM 2570 C CA . LYS A 1 164 ? -8.834 11.605 12.268 1.00 6.24 164 LYS A CA 1
ATOM 2571 C C . LYS A 1 164 ? -9.740 10.614 11.590 1.00 5.93 164 LYS A C 1
ATOM 2572 O O . LYS A 1 164 ? -10.734 10.991 10.940 1.00 6.89 164 LYS A O 1
ATOM 2591 N N . GLU A 1 165 ? -9.413 9.321 11.672 1.00 5.98 165 GLU A N 1
ATOM 2592 C CA . GLU A 1 165 ? -10.201 8.326 10.980 1.00 6.31 165 GLU A CA 1
ATOM 2593 C C . GLU A 1 165 ? -11.611 8.228 11.584 1.00 6.22 165 GLU A C 1
ATOM 2594 O O . GLU A 1 165 ? -12.614 8.154 10.851 1.00 7.33 165 GLU A O 1
ATOM 2606 N N . LEU A 1 166 ? -11.717 8.226 12.904 1.00 6.13 166 LEU A N 1
ATOM 2607 C CA . LEU A 1 166 ? -13.050 8.226 13.544 1.00 5.91 166 LEU A CA 1
ATOM 2608 C C . LEU A 1 166 ? -13.832 9.449 13.068 1.00 5.97 166 LEU A C 1
ATOM 2609 O O . LEU A 1 166 ? -14.998 9.356 12.663 1.00 7.19 166 LEU A O 1
ATOM 2625 N N . ASN A 1 167 ? -13.224 10.621 13.164 1.00 5.92 167 ASN A N 1
ATOM 2626 C CA . ASN A 1 167 ? -13.900 11.857 12.816 1.00 6.29 167 ASN A CA 1
ATOM 2627 C C . ASN A 1 167 ? -14.298 11.890 11.322 1.00 7.39 167 ASN A C 1
ATOM 2628 O O . ASN A 1 167 ? -15.400 12.346 10.974 1.00 9.09 167 ASN A O 1
ATOM 2639 N N . ASP A 1 168 ? -13.421 11.394 10.448 1.00 8.34 168 ASP A N 1
ATOM 2640 C CA . ASP A 1 168 ? -13.676 11.374 9.028 1.00 11.16 168 ASP A CA 1
ATOM 2641 C C . ASP A 1 168 ? -14.883 10.451 8.735 1.00 12.16 168 ASP A C 1
ATOM 2642 O O . ASP A 1 168 ? -15.56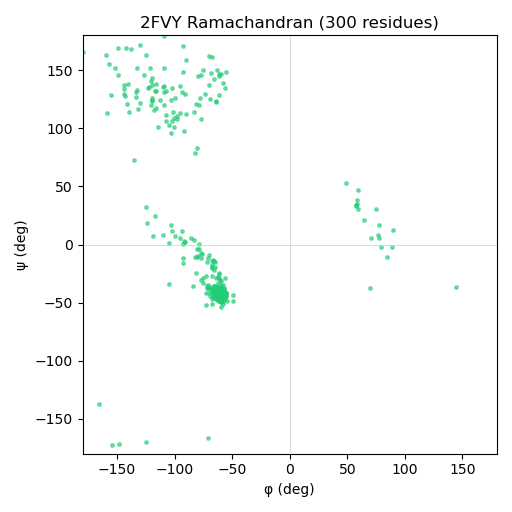6 10.751 7.727 1.00 16.67 168 ASP A O 1
ATOM 2651 N N . LYS A 1 169 ? -15.141 9.437 9.533 1.00 12.32 169 LYS A N 1
ATOM 2652 C CA . LYS A 1 169 ? -16.298 8.530 9.400 1.00 14.89 169 LYS A CA 1
ATOM 2653 C C . LYS A 1 169 ? -17.539 9.058 10.079 1.00 14.43 169 LYS A C 1
ATOM 2654 O O . LYS A 1 169 ? -18.535 8.335 10.035 1.00 20.57 169 LYS A O 1
ATOM 2673 N N . GLY A 1 170 ? -17.493 10.259 10.594 1.00 11.86 170 GLY A N 1
ATOM 2674 C CA . GLY A 1 170 ? -18.665 10.850 11.194 1.00 12.32 170 GLY A CA 1
ATOM 2675 C C . GLY A 1 170 ? -18.860 10.591 12.662 1.00 9.56 170 GLY A C 1
ATOM 2676 O O . GLY A 1 170 ? -19.957 10.840 13.198 1.00 11.97 170 GLY A O 1
ATOM 2680 N N . ILE A 1 171 ? -17.821 10.059 13.327 1.00 7.21 171 ILE A N 1
ATOM 2681 C CA . ILE A 1 171 ? -17.868 9.807 14.739 1.00 6.58 171 ILE A CA 1
ATOM 2682 C C . ILE A 1 171 ? -17.106 10.907 15.437 1.00 5.87 171 ILE A C 1
ATOM 2683 O O . ILE A 1 171 ? -15.869 10.986 15.389 1.00 6.50 171 ILE A O 1
ATOM 2699 N N . LYS A 1 172 ? -17.855 11.817 16.087 1.00 5.80 172 LYS A N 1
ATOM 2700 C CA . LYS A 1 172 ? -17.261 12.843 16.907 1.00 5.57 172 LYS A CA 1
ATOM 2701 C C . LYS A 1 172 ? -16.630 12.243 18.125 1.00 5.35 172 LYS A C 1
ATOM 2702 O O . LYS A 1 172 ? -17.093 11.213 18.667 1.00 5.82 172 LYS A O 1
ATOM 2731 N N . THR A 1 173 ? -15.547 12.870 18.591 1.00 5.33 173 THR A N 1
ATOM 2732 C CA . THR A 1 173 ? -14.786 12.367 19.717 1.00 5.15 173 THR A CA 1
ATOM 2733 C C . THR A 1 173 ? -14.531 13.526 20.678 1.00 5.11 173 THR A C 1
ATOM 2734 O O . THR A 1 173 ? -14.455 14.697 20.271 1.00 6.32 173 THR A O 1
ATOM 2744 N N . GLU A 1 174 ? -14.380 13.185 21.971 1.00 5.10 174 GLU A N 1
ATOM 2745 C CA . GLU A 1 174 ? -14.032 14.186 22.990 1.00 4.97 174 GLU A CA 1
ATOM 2746 C C . GLU A 1 174 ? -12.879 13.594 23.811 1.00 4.51 174 GLU A C 1
ATOM 2747 O O . GLU A 1 174 ? -13.029 12.586 24.495 1.00 5.01 174 GLU A O 1
ATOM 2759 N N . GLN A 1 175 ? -11.738 14.279 23.727 1.00 4.71 175 GLN A N 1
ATOM 2760 C CA . GLN A 1 175 ? -10.549 13.878 24.448 1.00 4.43 175 GLN A CA 1
ATOM 2761 C C . GLN A 1 175 ? -10.702 14.280 25.932 1.00 4.75 175 GLN A C 1
ATOM 2762 O O . GLN A 1 175 ? -10.618 15.456 26.252 1.00 7.80 175 GLN A O 1
ATOM 2776 N N . LEU A 1 176 ? -10.906 13.308 26.798 1.00 4.54 176 LEU A N 1
ATOM 2777 C CA . LEU A 1 176 ? -11.016 13.587 28.220 1.00 4.67 176 LEU A CA 1
ATOM 2778 C C . LEU A 1 176 ? -9.646 13.678 28.899 1.00 4.79 176 LEU A C 1
ATOM 2779 O O . LEU A 1 176 ? -9.471 14.417 29.845 1.00 5.94 176 LEU A O 1
ATOM 2795 N N . GLN A 1 177 ? -8.699 12.831 28.430 1.00 4.50 177 GLN A N 1
ATOM 2796 C CA . GLN A 1 177 ? -7.339 12.848 28.950 1.00 4.67 177 GLN A CA 1
ATOM 2797 C C . GLN A 1 177 ? -6.441 12.348 27.808 1.00 4.33 177 GLN A C 1
ATOM 2798 O O . GLN A 1 177 ? -6.867 11.523 26.997 1.00 4.81 177 GLN A O 1
ATOM 2812 N N . LEU A 1 178 ? -5.194 12.810 27.816 1.00 4.92 178 LEU A N 1
ATOM 2813 C CA . LEU A 1 178 ? -4.198 12.313 26.858 1.00 5.03 178 LEU A CA 1
ATOM 2814 C C . LEU A 1 178 ? -2.845 12.553 27.519 1.00 5.17 178 LEU A C 1
ATOM 2815 O O . LEU A 1 178 ? -2.531 13.678 27.927 1.00 6.53 178 LEU A O 1
ATOM 2831 N N . ASP A 1 179 ? -2.006 11.529 27.579 1.00 5.04 179 ASP A N 1
ATOM 2832 C CA . ASP A 1 179 ? -0.634 11.724 28.049 1.00 5.17 179 ASP A CA 1
ATOM 2833 C C . ASP A 1 179 ? 0.195 10.557 27.544 1.00 5.17 179 ASP A C 1
ATOM 2834 O O . ASP A 1 179 ? -0.338 9.505 27.186 1.00 5.56 179 ASP A O 1
ATOM 2843 N N . THR A 1 180 ? 1.505 10.742 27.573 1.00 6.37 180 THR A N 1
ATOM 2844 C CA . THR A 1 180 ? 2.423 9.665 27.236 1.00 5.98 180 THR A CA 1
ATOM 2845 C C . THR A 1 180 ? 2.575 8.736 28.440 1.00 6.39 180 THR A C 1
ATOM 2846 O O . THR A 1 180 ? 2.622 9.120 29.589 1.00 8.15 180 THR A O 1
ATOM 2856 N N . ALA A 1 181 ? 2.722 7.457 28.094 1.00 5.88 181 ALA A N 1
ATOM 2857 C CA . ALA A 1 181 ? 3.225 6.436 29.009 1.00 6.00 181 ALA A CA 1
ATOM 2858 C C . ALA A 1 181 ? 4.439 5.727 28.419 1.00 6.19 181 ALA A C 1
ATOM 2859 O O . ALA A 1 181 ? 4.839 4.662 28.869 1.00 6.61 181 ALA A O 1
ATOM 2866 N N . MET A 1 182 ? 5.077 6.383 27.392 1.00 6.07 182 MET A N 1
ATOM 2867 C CA . MET A 1 182 ? 6.424 5.999 26.971 1.00 6.37 182 MET A CA 1
ATOM 2868 C C . MET A 1 182 ? 6.519 4.529 26.545 1.00 6.47 182 MET A C 1
ATOM 2869 O O . MET A 1 182 ? 7.562 3.901 26.678 1.00 7.63 182 MET A O 1
ATOM 2883 N N . TRP A 1 183 ? 5.422 4.017 25.948 1.00 5.77 183 TRP A N 1
ATOM 2884 C CA . TRP A 1 183 ? 5.345 2.659 25.441 1.00 5.87 183 TRP A CA 1
ATOM 2885 C C . TRP A 1 183 ? 5.295 1.573 26.525 1.00 5.90 183 TRP A C 1
ATOM 2886 O O . TRP A 1 183 ? 5.306 0.369 26.177 1.00 6.66 183 TRP A O 1
ATOM 2907 N N . ASP A 1 184 ? 5.210 1.948 27.799 1.00 6.19 184 ASP A N 1
ATOM 2908 C CA . ASP A 1 184 ? 5.507 1.068 28.920 1.00 6.59 184 ASP A CA 1
ATOM 2909 C C . ASP A 1 184 ? 4.225 0.677 29.697 1.00 6.20 184 ASP A C 1
ATOM 2910 O O . ASP A 1 184 ? 3.392 1.522 30.000 1.00 6.58 184 ASP A O 1
ATOM 2919 N N . THR A 1 185 ? 4.139 -0.599 30.024 1.00 6.76 185 THR A N 1
ATOM 2920 C CA . THR A 1 185 ? 2.978 -1.118 30.774 1.00 6.57 185 THR A CA 1
ATOM 2921 C C . THR A 1 185 ? 2.812 -0.440 32.136 1.00 6.80 185 THR A C 1
ATOM 2922 O O . THR A 1 185 ? 1.709 -0.015 32.483 1.00 6.66 185 THR A O 1
ATOM 2932 N N . ALA A 1 186 ? 3.871 -0.445 32.953 1.00 7.55 186 ALA A N 1
ATOM 2933 C CA . ALA A 1 186 ? 3.749 0.100 34.316 1.00 7.89 186 ALA A CA 1
ATOM 2934 C C . ALA A 1 186 ? 3.382 1.557 34.284 1.00 7.42 186 ALA A C 1
ATOM 2935 O O . ALA A 1 186 ? 2.548 2.028 35.066 1.00 7.60 186 ALA A O 1
ATOM 2942 N N . GLN A 1 187 ? 4.008 2.351 33.387 1.00 7.35 187 GLN A N 1
ATOM 2943 C CA . GLN A 1 187 ? 3.677 3.741 33.323 1.00 6.91 187 GLN A CA 1
ATOM 2944 C C . GLN A 1 187 ? 2.207 3.938 32.912 1.00 6.12 187 GLN A C 1
ATOM 2945 O O . GLN A 1 187 ? 1.519 4.858 33.400 1.00 6.70 187 GLN A O 1
ATOM 2959 N N . ALA A 1 188 ? 1.721 3.107 31.998 1.00 5.92 188 ALA A N 1
ATOM 2960 C CA . ALA A 1 188 ? 0.345 3.190 31.560 1.00 5.92 188 ALA A CA 1
ATOM 2961 C C . ALA A 1 188 ? -0.637 2.809 32.667 1.00 5.71 188 ALA A C 1
ATOM 2962 O O . ALA A 1 188 ? -1.708 3.428 32.789 1.00 6.16 188 ALA A O 1
ATOM 2969 N N . LYS A 1 189 ? -0.324 1.766 33.450 1.00 6.22 189 LYS A N 1
ATOM 2970 C CA . LYS A 1 189 ? -1.180 1.401 34.581 1.00 6.51 189 LYS A CA 1
ATOM 2971 C C . LYS A 1 189 ? -1.277 2.591 35.542 1.00 6.38 189 LYS A C 1
ATOM 2972 O O . LYS A 1 189 ? -2.369 2.937 36.012 1.00 6.81 189 LYS A O 1
ATOM 2991 N N . ASP A 1 190 ? -0.152 3.209 35.848 1.00 6.61 190 ASP A N 1
ATOM 2992 C CA . ASP A 1 190 ? -0.144 4.366 36.759 1.00 6.76 190 ASP A CA 1
ATOM 2993 C C . ASP A 1 190 ? -0.988 5.490 36.200 1.00 6.27 190 ASP A C 1
ATOM 2994 O O . ASP A 1 190 ? -1.791 6.096 36.919 1.00 7.01 190 ASP A O 1
ATOM 3009 N N . LYS A 1 191 ? -0.805 5.825 34.909 1.00 5.97 191 LYS A N 1
ATOM 3010 C CA . LYS A 1 191 ? -1.519 6.915 34.308 1.00 5.76 191 LYS A CA 1
ATOM 3011 C C . LYS A 1 191 ? -3.025 6.616 34.271 1.00 5.27 191 LYS A C 1
ATOM 3012 O O . LYS A 1 191 ? -3.851 7.498 34.606 1.00 5.81 191 LYS A O 1
ATOM 3031 N N . MET A 1 192 ? -3.395 5.415 33.846 1.00 5.52 192 MET A N 1
ATOM 3032 C CA . MET A 1 192 ? -4.814 5.057 33.790 1.00 5.48 192 MET A CA 1
ATOM 3033 C C . MET A 1 192 ? -5.436 5.105 35.193 1.00 5.79 192 MET A C 1
ATOM 3034 O O . MET A 1 192 ? -6.563 5.561 35.367 1.00 6.07 192 MET A O 1
ATOM 3048 N N . ASP A 1 193 ? -4.708 4.579 36.210 1.00 5.87 193 ASP A N 1
ATOM 3049 C CA . ASP A 1 193 ? -5.203 4.672 37.564 1.00 6.19 193 ASP A CA 1
ATOM 3050 C C . ASP A 1 193 ? -5.425 6.119 38.005 1.00 6.11 193 ASP A C 1
ATOM 3051 O O . ASP A 1 193 ? -6.420 6.422 38.666 1.00 6.55 193 ASP A O 1
ATOM 3060 N N . ALA A 1 194 ? -4.504 7.010 37.615 1.00 5.80 194 ALA A N 1
ATOM 3061 C CA . ALA A 1 194 ? -4.688 8.436 37.892 1.00 5.78 194 ALA A CA 1
ATOM 3062 C C . ALA A 1 194 ? -5.966 8.937 37.282 1.00 5.66 194 ALA A C 1
ATOM 3063 O O . ALA A 1 194 ? -6.792 9.626 37.915 1.00 5.79 194 ALA A O 1
ATOM 3070 N N . TRP A 1 195 ? -6.202 8.625 35.999 1.00 5.40 195 TRP A N 1
ATOM 3071 C CA . TRP A 1 195 ? -7.410 9.078 35.327 1.00 5.17 195 TRP A CA 1
ATOM 3072 C C . TRP A 1 195 ? -8.661 8.505 35.975 1.00 5.24 195 TRP A C 1
ATOM 3073 O O . TRP A 1 195 ? -9.698 9.229 36.068 1.00 5.68 195 TRP A O 1
ATOM 3094 N N . LEU A 1 196 ? -8.614 7.270 36.429 1.00 5.36 196 LEU A N 1
ATOM 3095 C CA . LEU A 1 196 ? -9.721 6.620 37.138 1.00 5.32 196 LEU A CA 1
ATOM 3096 C C . LEU A 1 196 ? -9.930 7.196 38.533 1.00 5.74 196 LEU A C 1
ATOM 3097 O O . LEU A 1 196 ? -10.967 6.919 39.155 1.00 7.31 196 LEU A O 1
ATOM 3113 N N . SER A 1 197 ? -8.995 7.991 39.014 1.00 5.65 197 SER A N 1
ATOM 3114 C CA . SER A 1 197 ? -9.049 8.684 40.299 1.00 6.18 197 SER A CA 1
ATOM 3115 C C . SER A 1 197 ? -9.342 10.165 40.122 1.00 5.72 197 SER A C 1
ATOM 3116 O O . SER A 1 197 ? -9.366 10.908 41.137 1.00 5.97 197 SER A O 1
ATOM 3123 N N . GLY A 1 198 ? -9.534 10.643 38.899 1.00 6.14 198 GLY A N 1
ATOM 3124 C CA . GLY A 1 198 ? -9.751 12.021 38.609 1.00 6.35 198 GLY A CA 1
ATOM 3125 C C . GLY A 1 198 ? -11.176 12.279 38.181 1.00 6.12 198 GLY A C 1
ATOM 3126 O O . GLY A 1 198 ? -12.016 11.349 38.073 1.00 6.74 198 GLY A O 1
ATOM 3130 N N . PRO A 1 199 ? -11.520 13.537 37.888 1.00 6.76 199 PRO A N 1
ATOM 3131 C CA . PRO A 1 199 ? -12.925 13.904 37.689 1.00 7.48 199 PRO A CA 1
ATOM 3132 C C . PRO A 1 199 ? -13.581 13.313 36.464 1.00 7.05 199 PRO A C 1
ATOM 3133 O O . PRO A 1 199 ? -14.814 13.297 36.352 1.00 9.69 199 PRO A O 1
ATOM 3144 N N . ASN A 1 200 ? -12.790 12.852 35.474 1.00 7.06 200 ASN A N 1
ATOM 3145 C CA . ASN A 1 200 ? -13.366 12.273 34.286 1.00 7.31 200 ASN A CA 1
ATOM 3146 C C . ASN A 1 200 ? -13.546 10.771 34.367 1.00 7.00 200 ASN A C 1
ATOM 3147 O O . ASN A 1 200 ? -14.005 10.150 33.379 1.00 7.87 200 ASN A O 1
ATOM 3158 N N . ALA A 1 201 ? -13.232 10.143 35.516 1.00 6.82 201 ALA A N 1
ATOM 3159 C CA . ALA A 1 201 ? -13.230 8.680 35.581 1.00 7.38 201 ALA A CA 1
ATOM 3160 C C . ALA A 1 201 ? -14.452 8.009 35.030 1.00 9.06 201 ALA A C 1
ATOM 3161 O O . ALA A 1 201 ? -14.327 7.036 34.239 1.00 11.18 201 ALA A O 1
ATOM 3168 N N . ASN A 1 202 ? -15.647 8.474 35.446 1.00 9.58 202 ASN A N 1
ATOM 3169 C CA A ASN A 1 202 ? -16.785 7.634 34.985 0.50 8.12 202 ASN A CA 1
ATOM 3170 C CA B ASN A 1 202 ? -17.061 8.225 35.247 0.50 9.77 202 ASN A CA 1
ATOM 3171 C C . ASN A 1 202 ? -17.401 8.268 33.723 1.00 8.56 202 ASN A C 1
ATOM 3172 O O . ASN A 1 202 ? -18.381 7.737 33.246 1.00 13.17 202 ASN A O 1
ATOM 3192 N N . LYS A 1 203 ? -16.747 9.211 33.058 1.00 6.79 203 LYS A N 1
ATOM 3193 C CA . LYS A 1 203 ? -17.099 9.674 31.743 1.00 6.02 203 LYS A CA 1
ATOM 3194 C C . LYS A 1 203 ? -16.373 8.935 30.637 1.00 5.38 203 LYS A C 1
ATOM 3195 O O . LYS A 1 203 ? -16.742 9.019 29.463 1.00 6.12 203 LYS A O 1
ATOM 3214 N N . ILE A 1 204 ? -15.299 8.215 31.002 1.00 5.44 204 ILE A N 1
ATOM 3215 C CA . ILE A 1 204 ? -14.460 7.548 29.991 1.00 5.10 204 ILE A CA 1
ATOM 3216 C C . ILE A 1 204 ? -15.264 6.403 29.373 1.00 5.18 204 ILE A C 1
ATOM 3217 O O . ILE A 1 204 ? -15.730 5.506 30.062 1.00 6.53 204 ILE A O 1
ATOM 3233 N N . GLU A 1 205 ? -15.374 6.428 28.024 1.00 4.49 205 GLU A N 1
ATOM 3234 C CA . GLU A 1 205 ? -16.091 5.415 27.297 1.00 4.65 205 GLU A CA 1
ATOM 3235 C C . GLU A 1 205 ? -15.183 4.426 26.576 1.00 4.60 205 GLU A C 1
ATOM 3236 O O . GLU A 1 205 ? -15.535 3.259 26.418 1.00 5.35 205 GLU A O 1
ATOM 3248 N N . VAL A 1 206 ? -14.011 4.899 26.088 1.00 4.42 206 VAL A N 1
ATOM 3249 C CA . VAL A 1 206 ? -13.089 4.051 25.328 1.00 4.61 206 VAL A CA 1
ATOM 3250 C C . VAL A 1 206 ? -11.682 4.504 25.727 1.00 4.32 206 VAL A C 1
ATOM 3251 O O . VAL A 1 206 ? -11.388 5.690 25.796 1.00 5.15 206 VAL A O 1
ATOM 3264 N N . VAL A 1 207 ? -10.795 3.500 25.943 1.00 4.43 207 VAL A N 1
ATOM 3265 C CA . VAL A 1 207 ? -9.376 3.735 26.133 1.00 4.37 207 VAL A CA 1
ATOM 3266 C C . VAL A 1 207 ? -8.644 3.380 24.831 1.00 4.25 207 VAL A C 1
ATOM 3267 O O . VAL A 1 207 ? -8.776 2.247 24.331 1.00 5.00 207 VAL A O 1
ATOM 3280 N N . ILE A 1 208 ? -7.892 4.351 24.318 1.00 4.24 208 ILE A N 1
ATOM 3281 C CA . ILE A 1 208 ? -7.102 4.160 23.099 1.00 4.37 208 ILE A CA 1
ATOM 3282 C C . ILE A 1 208 ? -5.637 4.210 23.486 1.00 4.52 208 ILE A C 1
ATOM 3283 O O . ILE A 1 208 ? -5.179 5.208 24.069 1.00 5.80 208 ILE A O 1
ATOM 3299 N N . ALA A 1 209 ? -4.865 3.166 23.162 1.00 4.50 209 ALA A N 1
ATOM 3300 C CA . ALA A 1 209 ? -3.449 3.170 23.445 1.00 4.59 209 ALA A CA 1
ATOM 3301 C C . ALA A 1 209 ? -2.676 3.027 22.128 1.00 4.58 209 ALA A C 1
ATOM 3302 O O . ALA A 1 209 ? -3.036 2.281 21.239 1.00 5.02 209 ALA A O 1
ATOM 3309 N N . ASN A 1 210 ? -1.526 3.739 22.053 1.00 4.32 210 ASN A N 1
ATOM 3310 C CA . ASN A 1 210 ? -0.685 3.617 20.882 1.00 4.66 210 ASN A CA 1
ATOM 3311 C C . ASN A 1 210 ? 0.033 2.279 20.799 1.00 4.49 210 ASN A C 1
ATOM 3312 O O . ASN A 1 210 ? 0.579 1.977 19.724 1.00 5.16 210 ASN A O 1
ATOM 3323 N N . ASN A 1 211 ? 0.098 1.490 21.863 1.00 4.59 211 ASN A N 1
ATOM 3324 C CA . ASN A 1 211 ? 0.633 0.137 21.738 1.00 4.52 211 ASN A CA 1
ATOM 3325 C C . ASN A 1 211 ? -0.063 -0.773 22.761 1.00 4.68 211 ASN A C 1
ATOM 3326 O O . ASN A 1 211 ? -0.799 -0.346 23.652 1.00 4.96 211 ASN A O 1
ATOM 3337 N N . ASP A 1 212 ? 0.201 -2.073 22.553 1.00 4.70 212 ASP A N 1
ATOM 3338 C CA . ASP A 1 212 ? -0.384 -3.094 23.429 1.00 5.04 212 ASP A CA 1
ATOM 3339 C C . ASP A 1 212 ? 0.181 -3.043 24.821 1.00 5.08 212 ASP A C 1
ATOM 3340 O O . ASP A 1 212 ? -0.554 -3.313 25.794 1.00 5.56 212 ASP A O 1
ATOM 3349 N N . ALA A 1 213 ? 1.493 -2.754 25.008 1.00 5.28 213 ALA A N 1
ATOM 3350 C CA . ALA A 1 213 ? 2.029 -2.745 26.355 1.00 5.36 213 ALA A CA 1
ATOM 3351 C C . ALA A 1 213 ? 1.242 -1.748 27.196 1.00 5.09 213 ALA A C 1
ATOM 3352 O O . ALA A 1 213 ? 0.910 -2.018 28.357 1.00 5.61 213 ALA A 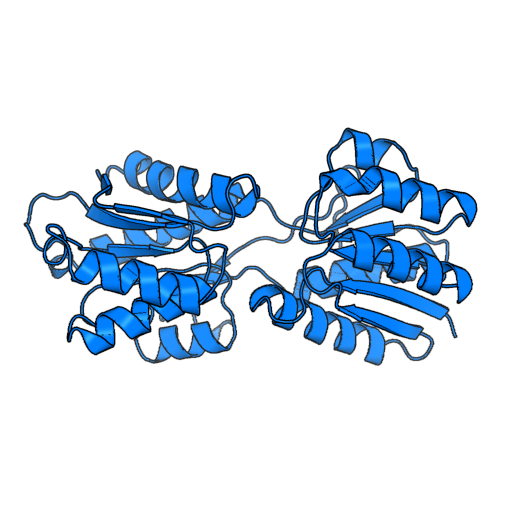O 1
ATOM 3359 N N . MET A 1 214 ? 0.995 -0.553 26.631 1.00 5.05 214 MET A N 1
ATOM 3360 C CA . MET A 1 214 ? 0.256 0.445 27.406 1.00 4.90 214 MET A CA 1
ATOM 3361 C C . MET A 1 214 ? -1.212 0.043 27.550 1.00 4.74 214 MET A C 1
ATOM 3362 O O . MET A 1 214 ? -1.798 0.243 28.641 1.00 5.42 214 MET A O 1
ATOM 3376 N N . ALA A 1 215 ? -1.803 -0.535 26.530 1.00 4.75 215 ALA A N 1
ATOM 3377 C CA . ALA A 1 215 ? -3.181 -1.056 26.646 1.00 4.86 215 ALA A CA 1
ATOM 3378 C C . ALA A 1 215 ? -3.274 -2.029 27.803 1.00 5.15 215 ALA A C 1
ATOM 3379 O O . ALA A 1 215 ? -4.259 -2.006 28.574 1.00 5.66 215 ALA A O 1
ATOM 3386 N N . MET A 1 216 ? -2.297 -2.928 27.939 1.00 5.46 216 MET A N 1
ATOM 3387 C CA . MET A 1 216 ? -2.312 -3.907 29.007 1.00 6.10 216 MET A CA 1
ATOM 3388 C C . MET A 1 216 ? -2.249 -3.289 30.365 1.00 5.81 216 MET A C 1
ATOM 3389 O O . MET A 1 216 ? -2.908 -3.765 31.319 1.00 6.78 216 MET A O 1
ATOM 3411 N N . GLY A 1 217 ? -1.486 -2.220 30.534 1.00 5.83 217 GLY A N 1
ATOM 3412 C CA . GLY A 1 217 ? -1.485 -1.500 31.796 1.00 6.31 217 GLY A CA 1
ATOM 3413 C C . GLY A 1 217 ? -2.835 -0.880 32.096 1.00 5.74 217 GLY A C 1
ATOM 3414 O O . GLY A 1 217 ? -3.318 -0.919 33.235 1.00 6.42 217 GLY A O 1
ATOM 3418 N N . ALA A 1 218 ? -3.497 -0.320 31.081 1.00 5.37 218 ALA A N 1
ATOM 3419 C CA . ALA A 1 218 ? -4.817 0.227 31.265 1.00 5.36 218 ALA A CA 1
ATOM 3420 C C . ALA A 1 218 ? -5.837 -0.863 31.664 1.00 5.27 218 ALA A C 1
ATOM 3421 O O . ALA A 1 218 ? -6.666 -0.626 32.533 1.00 6.06 218 ALA A O 1
ATOM 3428 N N . VAL A 1 219 ? -5.744 -2.034 31.056 1.00 5.54 219 VAL A N 1
ATOM 3429 C CA . VAL A 1 219 ? -6.606 -3.149 31.397 1.00 5.90 219 VAL A CA 1
ATOM 3430 C C . VAL A 1 219 ? -6.462 -3.449 32.888 1.00 6.49 219 VAL A C 1
ATOM 3431 O O . VAL A 1 219 ? -7.452 -3.720 33.592 1.00 6.94 219 VAL A O 1
ATOM 3444 N N . GLU A 1 220 ? -5.220 -3.512 33.385 1.00 6.57 220 GLU A N 1
ATOM 3445 C CA . GLU A 1 220 ? -4.976 -3.805 34.785 1.00 7.48 220 GLU A CA 1
ATOM 3446 C C . GLU A 1 220 ? -5.609 -2.747 35.689 1.00 7.08 220 GLU A C 1
ATOM 3447 O O . GLU A 1 220 ? -6.158 -3.073 36.754 1.00 7.88 220 GLU A O 1
ATOM 3459 N N . ALA A 1 221 ? -5.444 -1.473 35.357 1.00 6.58 221 ALA A N 1
ATOM 3460 C CA . ALA A 1 221 ? -6.011 -0.419 36.189 1.00 6.60 221 ALA A CA 1
ATOM 3461 C C . ALA A 1 221 ? -7.536 -0.482 36.182 1.00 6.51 221 ALA A C 1
ATOM 3462 O O . ALA A 1 221 ? -8.180 -0.344 37.225 1.00 7.14 221 ALA A O 1
ATOM 3469 N N . LEU A 1 222 ? -8.148 -0.708 35.000 1.00 6.33 222 LEU A N 1
ATOM 3470 C CA . LEU A 1 222 ? -9.592 -0.852 34.937 1.00 6.18 222 LEU A CA 1
ATOM 3471 C C . LEU A 1 222 ? -10.095 -1.986 35.821 1.00 7.11 222 LEU A C 1
ATOM 3472 O O . LEU A 1 222 ? -11.074 -1.876 36.544 1.00 7.85 222 LEU A O 1
ATOM 3488 N N . LYS A 1 223 ? -9.365 -3.122 35.787 1.00 7.92 223 LYS A N 1
ATOM 3489 C CA . LYS A 1 223 ? -9.748 -4.269 36.634 1.00 8.69 223 LYS A CA 1
ATOM 3490 C C . LYS A 1 223 ? -9.743 -3.889 38.087 1.00 9.44 223 LYS A C 1
ATOM 3491 O O . LYS A 1 223 ? -10.669 -4.236 38.858 1.00 10.46 223 LYS A O 1
ATOM 3510 N N . ALA A 1 224 ? -8.723 -3.189 38.529 1.00 9.20 224 ALA A N 1
ATOM 3511 C CA . ALA A 1 224 ? -8.605 -2.783 39.925 1.00 10.07 224 ALA A CA 1
ATOM 3512 C C . ALA A 1 224 ? -9.729 -1.869 40.370 1.00 9.71 224 ALA A C 1
ATOM 3513 O O . ALA A 1 224 ? -10.025 -1.875 41.557 1.00 15.22 224 ALA A O 1
ATOM 3520 N N . HIS A 1 225 ? -10.304 -1.116 39.464 1.00 8.99 225 HIS A N 1
ATOM 3521 C CA . HIS A 1 225 ? -11.398 -0.204 39.721 1.00 9.48 225 HIS A CA 1
ATOM 3522 C C . HIS A 1 225 ? -12.764 -0.820 39.432 1.00 9.96 225 HIS A C 1
ATOM 3523 O O . HIS A 1 225 ? -13.799 -0.104 39.460 1.00 12.25 225 HIS A O 1
ATOM 3533 N N . ASN A 1 226 ? -12.796 -2.107 39.099 1.00 9.47 226 ASN A N 1
ATOM 3534 C CA . ASN A 1 226 ? 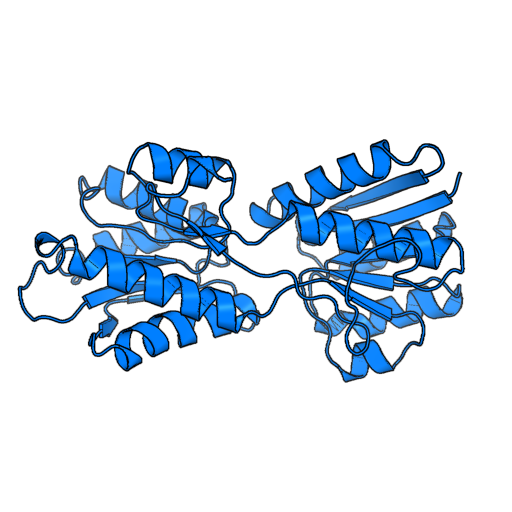-14.061 -2.763 38.753 1.00 10.11 226 ASN A CA 1
ATOM 3535 C C . ASN A 1 226 ? -14.779 -2.099 37.566 1.00 8.93 226 ASN A C 1
ATOM 3536 O O . ASN A 1 226 ? -15.983 -2.017 37.478 1.00 10.72 226 ASN A O 1
ATOM 3547 N N . LYS A 1 227 ? -13.923 -1.691 36.597 1.00 8.09 227 LYS A N 1
ATOM 3548 C CA . LYS A 1 227 ? -14.385 -1.001 35.398 1.00 7.80 227 LYS A CA 1
ATOM 3549 C C . LYS A 1 227 ? -13.927 -1.703 34.135 1.00 7.20 227 LYS A C 1
ATOM 3550 O O . LYS A 1 227 ? -13.761 -1.110 33.074 1.00 7.37 227 LYS A O 1
ATOM 3569 N N . SER A 1 228 ? -13.810 -3.041 34.193 1.00 7.32 228 SER A N 1
ATOM 3570 C CA . SER A 1 228 ? -13.404 -3.781 33.020 1.00 7.15 228 SER A CA 1
ATOM 3571 C C . SER A 1 228 ? -14.388 -3.716 31.895 1.00 6.63 228 SER A C 1
ATOM 3572 O O . SER A 1 228 ? -14.026 -4.048 30.729 1.00 7.47 228 SER A O 1
ATOM 3583 N N . SER A 1 229 ? -15.624 -3.284 32.094 1.00 6.98 229 SER A N 1
ATOM 3584 C CA . SER A 1 229 ? -16.568 -3.099 31.023 1.00 7.73 229 SER A CA 1
ATOM 3585 C C . SER A 1 229 ? -16.172 -1.967 30.056 1.00 6.51 229 SER A C 1
ATOM 3586 O O . SER A 1 229 ? -16.789 -1.887 28.956 1.00 7.42 229 SER A O 1
ATOM 3593 N N . ILE A 1 230 ? -15.223 -1.122 30.400 1.00 6.04 230 ILE A N 1
ATOM 3594 C CA . ILE A 1 230 ? -14.737 -0.095 29.473 1.00 5.44 230 ILE A CA 1
ATOM 3595 C C . ILE A 1 230 ? -13.793 -0.760 28.457 1.00 5.35 230 ILE A C 1
ATOM 3596 O O . ILE A 1 230 ? -12.840 -1.462 28.879 1.00 6.12 230 ILE A O 1
ATOM 3619 N N . PRO A 1 231 ? -14.018 -0.598 27.163 1.00 5.01 231 PRO A N 1
ATOM 3620 C CA . PRO A 1 231 ? -13.144 -1.245 26.166 1.00 5.23 231 PRO A CA 1
ATOM 3621 C C . PRO A 1 231 ? -11.811 -0.492 26.008 1.00 5.09 231 PRO A C 1
ATOM 3622 O O . PRO A 1 231 ? -11.732 0.720 26.053 1.00 5.45 231 PRO A O 1
ATOM 3633 N N . VAL A 1 232 ? -10.783 -1.330 25.760 1.00 4.91 232 VAL A N 1
ATOM 3634 C CA . VAL A 1 232 ? -9.397 -0.872 25.534 1.00 4.84 232 VAL A CA 1
ATOM 3635 C C . VAL A 1 232 ? -8.928 -1.384 24.190 1.00 4.88 232 VAL A C 1
ATOM 3636 O O . VAL A 1 232 ? -9.095 -2.571 23.851 1.00 5.97 232 VAL A O 1
ATOM 3649 N N . PHE A 1 233 ? -8.283 -0.506 23.408 1.00 4.39 233 PHE A N 1
ATOM 3650 C CA . PHE A 1 233 ? -7.702 -0.846 22.118 1.00 4.51 233 PHE A CA 1
ATOM 3651 C C . PHE A 1 233 ? -6.199 -0.568 22.122 1.00 4.71 233 PHE A C 1
ATOM 3652 O O . PHE A 1 233 ? -5.760 0.465 22.646 1.00 5.48 233 PHE A O 1
ATOM 3669 N N . GLY A 1 234 ? -5.440 -1.452 21.496 1.00 5.12 234 GLY A N 1
ATOM 3670 C CA . GLY A 1 234 ? -4.011 -1.309 21.359 1.00 5.45 234 GLY A CA 1
ATOM 3671 C C . GLY A 1 234 ? -3.534 -1.376 19.923 1.00 4.84 234 GLY A C 1
ATOM 3672 O O . GLY A 1 234 ? -4.307 -1.319 18.979 1.00 5.38 234 GLY A O 1
ATOM 3676 N N . VAL A 1 235 ? -2.166 -1.467 19.807 1.00 5.38 235 VAL A N 1
ATOM 3677 C CA . VAL A 1 235 ? -1.501 -1.733 18.543 1.00 5.02 235 VAL A CA 1
ATOM 3678 C C . VAL A 1 235 ? -0.276 -2.628 18.908 1.00 4.95 235 VAL A C 1
ATOM 3679 O O . VAL A 1 235 ? 0.471 -2.293 19.819 1.00 5.26 235 VAL A O 1
ATOM 3692 N N . ASP A 1 236 ? -0.115 -3.684 18.109 1.00 5.55 236 ASP A N 1
ATOM 3693 C CA . ASP A 1 236 ? 1.057 -4.538 17.959 1.00 5.42 236 ASP A CA 1
ATOM 3694 C C . ASP A 1 236 ? 0.652 -5.974 17.717 1.00 6.07 236 ASP A C 1
ATOM 3695 O O . ASP A 1 236 ? 1.340 -6.698 16.997 1.00 6.95 236 ASP A O 1
ATOM 3704 N N . ALA A 1 237 ? -0.432 -6.431 18.364 1.00 6.48 237 ALA A N 1
ATOM 3705 C CA . ALA A 1 237 ? -0.789 -7.852 18.380 1.00 7.20 237 ALA A CA 1
ATOM 3706 C C . ALA A 1 237 ? 0.322 -8.670 18.972 1.00 7.46 237 ALA A C 1
ATOM 3707 O O . ALA A 1 237 ? 0.685 -9.747 18.471 1.00 9.58 237 ALA A O 1
ATOM 3714 N N . LEU A 1 238 ? 0.852 -8.224 20.094 1.00 7.05 238 LEU A N 1
ATOM 3715 C CA . LEU A 1 238 ? 1.765 -9.057 20.853 1.00 7.62 238 LEU A CA 1
ATOM 3716 C C . LEU A 1 238 ? 1.095 -10.396 21.165 1.00 8.50 238 LEU A C 1
ATOM 3717 O O . LEU A 1 238 ? -0.118 -10.411 21.436 1.00 8.35 238 LEU A O 1
ATOM 3733 N N . PRO A 1 239 ? 1.835 -11.490 21.251 1.00 10.35 239 PRO A N 1
ATOM 3734 C CA . PRO A 1 239 ? 1.186 -12.747 21.711 1.00 11.15 239 PRO A CA 1
ATOM 3735 C C . PRO A 1 239 ? 0.365 -12.605 22.978 1.00 10.52 239 PRO A C 1
ATOM 3736 O O . PRO A 1 239 ? -0.777 -13.096 23.086 1.00 11.05 239 PRO A O 1
ATOM 3747 N N . GLU A 1 240 ? 0.874 -11.888 23.997 1.00 10.94 240 GLU A N 1
ATOM 3748 C CA . GLU A 1 240 ? 0.128 -11.716 25.261 1.00 11.59 240 GLU A CA 1
ATOM 3749 C C . GLU A 1 240 ? -1.153 -10.933 25.029 1.00 10.01 240 GLU A C 1
ATOM 3750 O O . GLU A 1 240 ? -2.183 -11.175 25.694 1.00 11.49 240 GLU A O 1
ATOM 3762 N N . ALA A 1 241 ? -1.095 -9.956 24.115 1.00 8.95 241 ALA A N 1
ATOM 3763 C CA . ALA A 1 241 ? -2.260 -9.161 23.787 1.00 8.95 241 ALA A CA 1
ATOM 3764 C C . ALA A 1 241 ? -3.298 -9.994 23.042 1.00 8.52 241 ALA A C 1
ATOM 3765 O O . ALA A 1 241 ? -4.519 -9.811 23.267 1.00 9.14 241 ALA A O 1
ATOM 3772 N N . LEU A 1 242 ? -2.870 -10.869 22.178 1.00 9.07 242 LEU A N 1
ATOM 3773 C CA . LEU A 1 242 ? -3.811 -11.731 21.515 1.00 9.32 242 LEU A CA 1
ATOM 3774 C C . LEU A 1 242 ? -4.610 -12.606 22.460 1.00 8.39 242 LEU A C 1
ATOM 3775 O O . LEU A 1 242 ? -5.814 -12.830 22.286 1.00 9.09 242 LEU A O 1
ATOM 3791 N N . ALA A 1 243 ? -3.952 -13.064 23.506 1.00 8.86 243 ALA A N 1
ATOM 3792 C CA . ALA A 1 243 ? -4.628 -13.831 24.534 1.00 8.34 243 ALA A CA 1
ATOM 3793 C C . ALA A 1 243 ? -5.704 -13.005 25.213 1.00 8.21 243 ALA A C 1
ATOM 3794 O O . ALA A 1 243 ? -6.795 -13.517 25.572 1.00 8.43 243 ALA A O 1
ATOM 3801 N N . LEU A 1 244 ? -5.438 -11.703 25.398 1.00 7.69 244 LEU A N 1
ATOM 3802 C CA . LEU A 1 244 ? -6.415 -10.795 26.004 1.00 7.91 244 LEU A CA 1
ATOM 3803 C C . LEU A 1 244 ? -7.539 -10.428 25.051 1.00 7.22 244 LEU A C 1
ATOM 3804 O O . LEU A 1 244 ? -8.676 -10.170 25.477 1.00 8.00 244 LEU A O 1
ATOM 3820 N N . VAL A 1 245 ? -7.299 -10.404 23.733 1.00 7.23 245 VAL A N 1
ATOM 3821 C CA . VAL A 1 245 ? -8.375 -10.278 22.767 1.00 7.43 245 VAL A CA 1
ATOM 3822 C C . VAL A 1 245 ? -9.296 -11.495 22.888 1.00 6.92 245 VAL A C 1
ATOM 3823 O O . VAL A 1 245 ? -10.530 -11.390 22.931 1.00 7.84 245 VAL A O 1
ATOM 3836 N N . LYS A 1 246 ? -8.706 -12.686 22.934 1.00 7.50 246 LYS A N 1
ATOM 3837 C CA . LYS A 1 246 ? -9.509 -13.908 23.025 1.00 7.91 246 LYS A CA 1
ATOM 3838 C C . LYS A 1 246 ? -10.324 -13.935 24.308 1.00 8.18 246 LYS A C 1
ATOM 3839 O O . LYS A 1 246 ? -11.483 -14.378 24.276 1.00 10.19 246 LYS A O 1
ATOM 3858 N N . SER A 1 247 ? -9.788 -13.457 25.413 1.00 8.36 247 SER A N 1
ATOM 3859 C CA . SER A 1 247 ? -10.494 -13.485 26.721 1.00 10.17 247 SER A CA 1
ATOM 3860 C C . SER A 1 247 ? -11.465 -12.370 26.842 1.00 10.34 247 SER A C 1
ATOM 3861 O O . SER A 1 247 ? -12.279 -12.375 27.810 1.00 13.45 247 SER A O 1
ATOM 3868 N N . GLY A 1 248 ? -11.464 -11.377 25.944 1.00 9.03 248 GLY A N 1
ATOM 3869 C CA . GLY A 1 248 ? -12.340 -10.237 26.032 1.00 9.86 248 GLY A CA 1
ATOM 3870 C C . GLY A 1 248 ? -11.780 -9.076 26.838 1.00 8.66 248 GLY A C 1
ATOM 3871 O O . GLY A 1 248 ? -12.438 -8.028 26.890 1.00 10.33 248 GLY A O 1
ATOM 3875 N N . ALA A 1 249 ? -10.589 -9.217 27.419 1.00 7.37 249 ALA A N 1
ATOM 3876 C CA . ALA A 1 249 ? -10.000 -8.138 28.199 1.00 7.79 249 ALA A CA 1
ATOM 3877 C C . ALA A 1 249 ? -9.486 -6.976 27.320 1.00 7.07 249 ALA A C 1
ATOM 3878 O O . ALA A 1 249 ? -9.462 -5.825 27.807 1.00 7.92 249 ALA A O 1
ATOM 3885 N N . LEU A 1 250 ? -9.126 -7.248 26.104 1.00 6.85 250 LEU A N 1
ATOM 3886 C CA . LEU A 1 250 ? -8.729 -6.221 25.140 1.00 6.51 250 LEU A CA 1
ATOM 3887 C C . LEU A 1 250 ? -9.752 -6.267 24.015 1.00 6.53 250 LEU A C 1
ATOM 3888 O O . LEU A 1 250 ? -10.057 -7.344 23.499 1.00 8.26 250 LEU A O 1
ATOM 3917 N N . ALA A 1 251 ? -10.277 -5.120 23.608 1.00 6.28 251 ALA A N 1
ATOM 3918 C CA . ALA A 1 251 ? -11.325 -5.071 22.616 1.00 6.57 251 ALA A CA 1
ATOM 3919 C C . ALA A 1 251 ? -10.810 -5.293 21.178 1.00 6.72 251 ALA A C 1
ATOM 3920 O O . ALA A 1 251 ? -11.522 -5.741 20.329 1.00 9.37 251 ALA A O 1
ATOM 3927 N N . GLY A 1 252 ? -9.557 -4.879 20.920 1.00 6.47 252 GLY A N 1
ATOM 3928 C CA . GLY A 1 252 ? -8.988 -5.042 19.616 1.00 6.46 252 GLY A CA 1
ATOM 3929 C C . GLY A 1 252 ? -7.554 -4.501 19.610 1.00 6.08 252 GLY A C 1
ATOM 3930 O O . GLY A 1 252 ? -7.145 -3.767 20.510 1.00 6.43 252 GLY A O 1
ATOM 3934 N N . THR A 1 253 ? -6.850 -4.877 18.542 1.00 6.12 253 THR A N 1
ATOM 3935 C CA . THR A 1 253 ? -5.475 -4.431 18.357 1.00 5.74 253 THR A CA 1
ATOM 3936 C C . THR A 1 253 ? -5.198 -4.453 16.888 1.00 5.57 253 THR A C 1
ATOM 3937 O O . THR A 1 253 ? -6.094 -4.569 16.028 1.00 5.98 253 THR A O 1
ATOM 3947 N N . VAL A 1 254 ? -3.907 -4.226 16.526 1.00 5.92 254 VAL A N 1
ATOM 3948 C CA . VAL A 1 254 ? -3.484 -4.089 15.150 1.00 5.71 254 VAL A CA 1
ATOM 3949 C C . VAL A 1 254 ? -2.136 -4.807 15.061 1.00 5.99 254 VAL A C 1
ATOM 3950 O O . VAL A 1 254 ? -1.206 -4.466 15.781 1.00 6.68 254 VAL A O 1
ATOM 3963 N N . LEU A 1 255 ? -2.032 -5.836 14.180 1.00 6.32 255 LEU A N 1
ATOM 3964 C CA . LEU A 1 255 ? -0.741 -6.516 14.042 1.00 6.84 255 LEU A CA 1
ATOM 3965 C C . LEU A 1 255 ? 0.308 -5.542 13.486 1.00 6.50 255 LEU A C 1
ATOM 3966 O O . LEU A 1 255 ? 0.128 -5.008 12.403 1.00 7.65 255 LEU A O 1
ATOM 3982 N N . ASN A 1 256 ? 1.372 -5.396 14.259 1.00 6.60 256 ASN A N 1
ATOM 3983 C CA . ASN A 1 256 ? 2.668 -4.811 13.828 1.00 6.47 256 ASN A CA 1
ATOM 3984 C C . ASN A 1 256 ? 3.480 -6.063 13.596 1.00 6.04 256 ASN A C 1
ATOM 3985 O O . ASN A 1 256 ? 3.765 -6.833 14.545 1.00 6.80 256 ASN A O 1
ATOM 3996 N N . ASP A 1 257 ? 3.746 -6.362 12.326 1.00 6.34 257 ASP A N 1
ATOM 3997 C CA . ASP A 1 257 ? 4.144 -7.689 11.911 1.00 6.01 257 ASP A CA 1
ATOM 3998 C C . ASP A 1 257 ? 5.649 -7.932 12.186 1.00 6.12 257 ASP A C 1
ATOM 3999 O O . ASP A 1 257 ? 6.516 -7.722 11.337 1.00 7.19 257 ASP A O 1
ATOM 4008 N N . ALA A 1 258 ? 5.922 -8.294 13.408 1.00 6.61 258 ALA A N 1
ATOM 4009 C CA . ALA A 1 258 ? 7.280 -8.558 13.921 1.00 6.92 258 ALA A CA 1
ATOM 4010 C C . ALA A 1 258 ? 7.919 -9.690 13.108 1.00 6.99 258 ALA A C 1
ATOM 4011 O O . ALA A 1 258 ? 9.138 -9.594 12.825 1.00 7.10 258 ALA A O 1
ATOM 4018 N N . ASN A 1 259 ? 7.179 -10.722 12.789 1.00 7.13 259 ASN A N 1
ATOM 4019 C CA . ASN 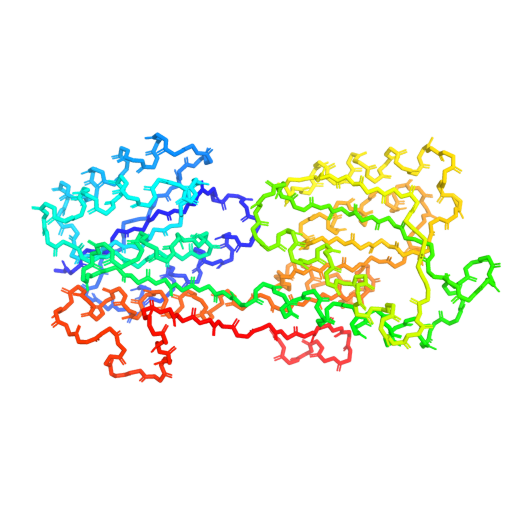A 1 259 ? 7.793 -11.841 12.084 1.00 7.79 259 ASN A CA 1
ATOM 4020 C C . ASN A 1 259 ? 8.329 -11.392 10.748 1.00 7.19 259 ASN A C 1
ATOM 4021 O O . ASN A 1 259 ? 9.473 -11.741 10.394 1.00 7.49 259 ASN A O 1
ATOM 4032 N N . ASN A 1 260 ? 7.556 -10.652 9.976 1.00 6.93 260 ASN A N 1
ATOM 4033 C CA . ASN A 1 260 ? 8.032 -10.212 8.663 1.00 6.56 260 ASN A CA 1
ATOM 4034 C C . ASN A 1 260 ? 9.057 -9.074 8.757 1.00 6.50 260 ASN A C 1
ATOM 4035 O O . ASN A 1 260 ? 9.926 -9.016 7.908 1.00 6.88 260 ASN A O 1
ATOM 4046 N N . GLN A 1 261 ? 8.936 -8.190 9.742 1.00 5.86 261 GLN A N 1
ATOM 4047 C CA . GLN A 1 261 ? 9.981 -7.180 9.888 1.00 5.92 261 GLN A CA 1
ATOM 4048 C C . GLN A 1 261 ? 11.325 -7.861 10.232 1.00 5.70 261 GLN A C 1
ATOM 4049 O O . GLN A 1 261 ? 12.380 -7.447 9.717 1.00 6.06 261 GLN A O 1
ATOM 4063 N N . ALA A 1 262 ? 11.295 -8.849 11.114 1.00 5.86 262 ALA A N 1
ATOM 4064 C CA . ALA A 1 262 ? 12.534 -9.576 11.451 1.00 5.79 262 ALA A CA 1
ATOM 4065 C C . ALA A 1 262 ? 13.079 -10.279 10.220 1.00 5.99 262 ALA A C 1
ATOM 4066 O O . ALA A 1 262 ? 14.279 -10.267 9.985 1.00 6.23 262 ALA A O 1
ATOM 4073 N N . LYS A 1 263 ? 12.195 -10.929 9.463 1.00 6.17 263 LYS A N 1
ATOM 4074 C CA . LYS A 1 263 ? 12.628 -11.711 8.289 1.00 6.55 263 LYS A CA 1
ATOM 4075 C C . LYS A 1 263 ? 13.237 -10.795 7.238 1.00 6.10 263 LYS A C 1
ATOM 4076 O O . LYS A 1 263 ? 14.290 -11.118 6.673 1.00 6.46 263 LYS A O 1
ATOM 4105 N N . ALA A 1 264 ? 12.579 -9.673 6.971 1.00 5.57 264 ALA A N 1
ATOM 4106 C CA . ALA A 1 264 ? 13.128 -8.739 5.996 1.00 5.59 264 ALA A CA 1
ATOM 4107 C C . ALA A 1 264 ? 14.473 -8.193 6.460 1.00 5.38 264 ALA A C 1
ATOM 4108 O O . ALA A 1 264 ? 15.429 -8.047 5.673 1.00 5.84 264 ALA A O 1
ATOM 4115 N N . THR A 1 265 ? 14.553 -7.808 7.743 1.00 5.16 265 THR A N 1
ATOM 4116 C CA . THR A 1 265 ? 15.804 -7.273 8.261 1.00 5.07 265 THR A CA 1
ATOM 4117 C C . THR A 1 265 ? 16.924 -8.310 8.096 1.00 5.33 265 THR A C 1
ATOM 4118 O O . THR A 1 265 ? 18.029 -7.967 7.626 1.00 5.54 265 THR A O 1
ATOM 4128 N N . PHE A 1 266 ? 16.653 -9.541 8.491 1.00 5.24 266 PHE A N 1
ATOM 4129 C CA . PHE A 1 266 ? 17.656 -10.600 8.365 1.00 5.69 266 PHE A CA 1
ATOM 4130 C C . PHE A 1 266 ? 18.022 -10.850 6.926 1.00 5.59 266 PHE A C 1
ATOM 4131 O O . PHE A 1 266 ? 19.206 -10.980 6.577 1.00 5.76 266 PHE A O 1
ATOM 4148 N N . ASP A 1 267 ? 17.026 -11.006 6.054 1.00 5.71 267 ASP A N 1
ATOM 4149 C CA . ASP A 1 267 ? 17.281 -11.336 4.677 1.00 6.04 267 ASP A CA 1
ATOM 4150 C C . ASP A 1 267 ? 18.132 -10.281 4.007 1.00 5.83 267 ASP A C 1
ATOM 4151 O O . ASP A 1 267 ? 19.086 -10.598 3.249 1.00 6.29 267 ASP A O 1
ATOM 4160 N N . LEU A 1 268 ? 17.774 -9.004 4.187 1.00 5.73 268 LEU A N 1
ATOM 4161 C CA . LEU A 1 268 ? 18.535 -7.922 3.600 1.00 5.54 268 LEU A CA 1
ATOM 4162 C C . LEU A 1 268 ? 19.945 -7.921 4.184 1.00 5.08 268 LEU A C 1
ATOM 4163 O O . LEU A 1 268 ? 20.935 -7.774 3.433 1.00 5.72 268 LEU A O 1
ATOM 4179 N N . ALA A 1 269 ? 20.077 -8.051 5.510 1.00 5.12 269 ALA A N 1
ATOM 4180 C CA . ALA A 1 269 ? 21.400 -8.019 6.097 1.00 5.17 269 ALA A CA 1
ATOM 4181 C C . ALA A 1 269 ? 22.271 -9.177 5.584 1.00 5.13 269 ALA A C 1
ATOM 4182 O O . ALA A 1 269 ? 23.477 -8.955 5.326 1.00 5.29 269 ALA A O 1
ATOM 4189 N N . LYS A 1 270 ? 21.721 -10.353 5.471 1.00 5.16 270 LYS A N 1
ATOM 4190 C CA . LYS A 1 270 ? 22.493 -11.509 4.992 1.00 5.62 270 LYS A CA 1
ATOM 4191 C C . LYS A 1 270 ? 22.892 -11.330 3.534 1.00 5.39 270 LYS A C 1
ATOM 4192 O O . LYS A 1 270 ? 24.044 -11.587 3.141 1.00 5.97 270 LYS A O 1
ATOM 4211 N N . ASN A 1 271 ? 21.955 -10.893 2.689 1.00 5.45 271 ASN A N 1
ATOM 4212 C CA . ASN A 1 271 ? 22.318 -10.653 1.307 1.00 5.47 271 ASN A CA 1
ATOM 4213 C C . ASN A 1 271 ? 23.430 -9.630 1.218 1.00 5.55 271 ASN A C 1
ATOM 4214 O O . ASN A 1 271 ? 24.386 -9.791 0.435 1.00 5.97 271 ASN A O 1
ATOM 4225 N N . LEU A 1 272 ? 23.301 -8.524 1.949 1.00 5.30 272 LEU A N 1
ATOM 4226 C CA . LEU A 1 272 ? 24.306 -7.475 1.884 1.00 5.47 272 LEU A CA 1
ATOM 4227 C C . LEU A 1 272 ? 25.635 -7.983 2.463 1.00 5.72 272 LEU A C 1
ATOM 4228 O O . LEU A 1 272 ? 26.724 -7.651 1.901 1.00 6.48 272 LEU A O 1
ATOM 4244 N N . ALA A 1 273 ? 25.609 -8.781 3.532 1.00 5.68 273 ALA A N 1
ATOM 4245 C CA . ALA A 1 273 ? 26.851 -9.364 4.053 1.00 6.11 273 ALA A CA 1
ATOM 4246 C C . ALA A 1 273 ? 27.555 -10.170 2.953 1.00 6.69 273 ALA A C 1
ATOM 4247 O O . ALA A 1 273 ? 28.788 -10.208 2.904 1.00 8.40 273 ALA A O 1
ATOM 4254 N N . ASP A 1 274 ? 26.751 -10.866 2.125 1.00 6.18 274 ASP A N 1
ATOM 4255 C CA . ASP A 1 274 ? 27.242 -11.703 1.046 1.00 6.15 274 ASP A CA 1
ATOM 4256 C C . ASP A 1 274 ? 27.653 -10.918 -0.176 1.00 6.60 274 ASP A C 1
ATOM 4257 O O . ASP A 1 274 ? 28.116 -11.502 -1.184 1.00 7.61 274 ASP A O 1
ATOM 4266 N N . GLY A 1 275 ? 27.467 -9.611 -0.191 1.00 6.67 275 GLY A N 1
ATOM 4267 C CA . GLY A 1 275 ? 27.790 -8.772 -1.335 1.00 7.29 275 GLY A CA 1
ATOM 4268 C C . GLY A 1 275 ? 26.775 -8.832 -2.472 1.00 7.54 275 GLY A C 1
ATOM 4269 O O . GLY A 1 275 ? 27.098 -8.457 -3.600 1.00 8.79 275 GLY A O 1
ATOM 4273 N N . LYS A 1 276 ? 25.583 -9.336 -2.193 1.00 7.56 276 LYS A N 1
ATOM 4274 C CA . LYS A 1 276 ? 24.509 -9.464 -3.167 1.00 7.92 276 LYS A CA 1
ATOM 4275 C C . LYS A 1 276 ? 23.603 -8.240 -3.136 1.00 8.49 276 LYS A C 1
ATOM 4276 O O . LYS A 1 276 ? 23.680 -7.417 -2.209 1.00 9.64 276 LYS A O 1
ATOM 4295 N N . GLY A 1 277 ? 22.707 -8.165 -4.097 1.00 9.09 277 GLY A N 1
ATOM 4296 C CA . GLY A 1 277 ? 21.615 -7.179 -3.991 1.00 8.83 277 GLY A CA 1
ATOM 4297 C C . GLY A 1 277 ? 20.781 -7.467 -2.772 1.00 7.87 277 GLY A C 1
ATOM 4298 O O . GLY A 1 277 ? 20.519 -8.634 -2.404 1.00 7.39 277 GLY A O 1
ATOM 4302 N N . ALA A 1 278 ? 20.274 -6.417 -2.116 1.00 7.61 278 ALA A N 1
ATOM 4303 C CA . ALA A 1 278 ? 19.645 -6.570 -0.826 1.00 7.63 278 ALA A CA 1
ATOM 4304 C C . ALA A 1 278 ? 18.449 -7.510 -0.841 1.00 7.03 278 ALA A C 1
ATOM 4305 O O . ALA A 1 278 ? 18.214 -8.229 0.110 1.00 7.53 278 ALA A O 1
ATOM 4312 N N . ALA A 1 279 ? 17.667 -7.502 -1.914 1.00 7.86 279 ALA A N 1
ATOM 4313 C CA . ALA A 1 279 ? 16.479 -8.291 -2.018 1.00 8.78 279 ALA A CA 1
ATOM 4314 C C . ALA A 1 279 ? 16.668 -9.576 -2.812 1.00 8.67 279 ALA A C 1
ATOM 4315 O O . ALA A 1 279 ? 15.685 -10.296 -3.086 1.00 9.42 279 ALA A O 1
ATOM 4322 N N . ASP A 1 280 ? 17.919 -9.910 -3.195 1.00 8.94 280 ASP A N 1
ATOM 4323 C CA . ASP A 1 280 ? 18.099 -11.101 -4.019 1.00 10.27 280 ASP A CA 1
ATOM 4324 C C . ASP A 1 280 ? 17.528 -12.362 -3.408 1.00 10.06 280 ASP A C 1
ATOM 4325 O O . ASP A 1 280 ? 17.676 -12.674 -2.223 1.00 10.39 280 ASP A O 1
ATOM 4334 N N . GLY A 1 281 ? 16.813 -13.142 -4.217 1.00 12.17 281 GLY A N 1
ATOM 4335 C CA . GLY A 1 281 ? 16.250 -14.383 -3.730 1.00 12.86 281 GLY A CA 1
ATOM 4336 C C . GLY A 1 281 ? 15.053 -14.270 -2.894 1.00 11.86 281 GLY A C 1
ATOM 4337 O O . GLY A 1 281 ? 14.626 -15.253 -2.267 1.00 17.08 281 GLY A O 1
ATOM 4341 N N . THR A 1 282 ? 14.467 -13.065 -2.771 1.00 10.71 282 THR A N 1
ATOM 4342 C CA . THR A 1 282 ? 13.326 -12.805 -1.899 1.00 11.15 282 THR A CA 1
ATOM 4343 C C . THR A 1 282 ? 12.259 -12.082 -2.679 1.00 12.15 282 THR A C 1
ATOM 4344 O O . THR A 1 282 ? 12.503 -11.566 -3.790 1.00 13.37 282 THR A O 1
ATOM 4354 N N . ASN A 1 283 ? 11.084 -11.928 -2.052 1.00 12.87 283 ASN A N 1
ATOM 4355 C CA . ASN A 1 283 ? 10.044 -11.094 -2.584 1.00 15.89 283 ASN A CA 1
ATOM 4356 C C . ASN A 1 283 ? 9.892 -9.751 -1.905 1.00 12.82 283 ASN A C 1
ATOM 4357 O O . ASN A 1 283 ? 8.860 -9.065 -2.037 1.00 14.90 283 ASN A O 1
ATOM 4368 N N . TRP A 1 284 ? 10.912 -9.308 -1.147 1.00 10.78 284 TRP A N 1
ATOM 4369 C CA . TRP A 1 284 ? 10.777 -8.004 -0.491 1.00 9.72 284 TRP A CA 1
ATOM 4370 C C . TRP A 1 284 ? 10.816 -6.915 -1.507 1.00 10.25 284 TRP A C 1
ATOM 4371 O O . TRP A 1 284 ? 11.653 -6.943 -2.438 1.00 11.30 284 TRP A O 1
ATOM 4392 N N . LYS A 1 285 ? 9.953 -5.939 -1.357 1.00 10.97 285 LYS A N 1
ATOM 4393 C CA . LYS A 1 285 ? 9.857 -4.770 -2.162 1.00 11.35 285 LYS A CA 1
ATOM 4394 C C . LYS A 1 285 ? 10.581 -3.646 -1.476 1.00 10.35 285 LYS A C 1
ATOM 4395 O O . LYS A 1 285 ? 10.104 -3.091 -0.470 1.00 12.82 285 LYS A O 1
ATOM 4414 N N . ILE A 1 286 ? 11.708 -3.287 -2.003 1.00 9.90 286 ILE A N 1
ATOM 4415 C CA . ILE A 1 286 ? 12.514 -2.212 -1.458 1.00 9.35 286 ILE A CA 1
ATOM 4416 C C . ILE A 1 286 ? 12.300 -0.963 -2.289 1.00 9.75 286 ILE A C 1
ATOM 4417 O O . ILE A 1 286 ? 12.557 -0.978 -3.489 1.00 14.88 286 ILE A O 1
ATOM 4433 N N . ASP A 1 287 ? 11.690 0.066 -1.684 1.00 8.41 287 ASP A N 1
ATOM 4434 C CA . ASP A 1 287 ? 11.358 1.303 -2.354 1.00 8.24 287 ASP A CA 1
ATOM 4435 C C . ASP A 1 287 ? 12.314 2.388 -1.852 1.00 8.05 287 ASP A C 1
ATOM 4436 O O . ASP A 1 287 ? 12.265 2.768 -0.668 1.00 7.90 287 ASP A O 1
ATOM 4451 N N . ASN A 1 288 ? 13.271 2.779 -2.693 1.00 8.97 288 ASN A N 1
ATOM 4452 C CA . ASN A 1 288 ? 14.280 3.773 -2.304 1.00 8.53 288 ASN A CA 1
ATOM 4453 C C . ASN A 1 288 ? 14.896 3.408 -0.934 1.00 7.60 288 ASN A C 1
ATOM 4454 O O . ASN A 1 288 ? 14.953 4.200 -0.030 1.00 8.53 288 ASN A O 1
ATOM 4465 N N . LYS A 1 289 ? 15.377 2.145 -0.863 1.00 7.80 289 LYS A N 1
ATOM 4466 C CA . LYS A 1 289 ? 16.130 1.605 0.298 1.00 7.75 289 LYS A CA 1
ATOM 4467 C C . LYS A 1 289 ? 15.275 1.231 1.477 1.00 6.13 289 LYS A C 1
ATOM 4468 O O . LYS A 1 289 ? 15.836 0.852 2.506 1.00 6.54 289 LYS A O 1
ATOM 4503 N N . VAL A 1 290 ? 13.927 1.294 1.346 1.00 6.46 290 VAL A N 1
ATOM 4504 C CA . VAL A 1 290 ? 13.030 1.074 2.488 1.00 6.52 290 VAL A CA 1
ATOM 4505 C C . VAL A 1 290 ? 12.072 -0.062 2.204 1.00 6.07 290 VAL A C 1
ATOM 4506 O O . VAL A 1 290 ? 11.429 -0.102 1.150 1.00 7.31 290 VAL A O 1
ATOM 4519 N N . VAL A 1 291 ? 11.883 -0.941 3.172 1.00 5.99 291 VAL A N 1
ATOM 4520 C CA . VAL A 1 291 ? 10.816 -1.941 3.173 1.00 6.18 291 VAL A CA 1
ATOM 4521 C C . VAL A 1 291 ? 9.803 -1.507 4.267 1.00 5.98 291 VAL A C 1
ATOM 4522 O O . VAL A 1 291 ? 10.181 -1.275 5.400 1.00 7.16 291 VAL A O 1
ATOM 4535 N N . ARG A 1 292 ? 8.522 -1.493 3.885 1.00 6.64 292 ARG A N 1
ATOM 4536 C CA . ARG A 1 292 ? 7.456 -1.217 4.857 1.00 7.31 292 ARG A CA 1
ATOM 4537 C C . ARG A 1 292 ? 6.554 -2.453 4.888 1.00 6.96 292 ARG A C 1
ATOM 4538 O O . ARG A 1 292 ? 6.075 -2.914 3.838 1.00 10.23 292 ARG A O 1
ATOM 4559 N N . VAL A 1 293 ? 6.339 -2.986 6.082 1.00 6.63 293 VAL A N 1
ATOM 4560 C CA . VAL A 1 293 ? 5.525 -4.187 6.272 1.00 6.61 293 VAL A CA 1
ATOM 4561 C C . VAL A 1 293 ? 4.129 -3.788 6.722 1.00 6.54 293 VAL A C 1
ATOM 4562 O O . VAL A 1 293 ? 4.011 -3.022 7.721 1.00 7.10 293 VAL A O 1
ATOM 4575 N N . PRO A 1 294 ? 3.064 -4.225 6.063 1.00 6.80 294 PRO A N 1
ATOM 4576 C CA . PRO A 1 294 ? 1.704 -3.776 6.405 1.00 7.19 294 PRO A CA 1
ATOM 4577 C C . PRO A 1 294 ? 1.270 -4.179 7.804 1.00 6.76 294 PRO A C 1
ATOM 4578 O O . PRO A 1 294 ? 1.574 -5.257 8.324 1.00 7.75 294 PRO A O 1
ATOM 4589 N N . TYR A 1 295 ? 0.407 -3.321 8.349 1.00 7.27 295 TYR A N 1
ATOM 4590 C CA . TYR A 1 295 ? -0.355 -3.609 9.567 1.00 6.90 295 TYR A CA 1
ATOM 4591 C C . TYR A 1 295 ? -1.686 -4.266 9.197 1.00 7.50 295 TYR A C 1
ATOM 4592 O O . TYR A 1 295 ? -2.162 -4.080 8.105 1.00 8.64 295 TYR A O 1
ATOM 4609 N N . VAL A 1 296 ? -2.299 -4.984 10.151 1.00 7.96 296 VAL A N 1
ATOM 4610 C CA . VAL A 1 296 ? -3.579 -5.660 9.941 1.00 8.84 296 VAL A CA 1
ATOM 4611 C C . VAL A 1 296 ? -4.404 -5.561 11.209 1.00 7.03 296 VAL A C 1
ATOM 4612 O O . VAL A 1 296 ? -3.966 -5.901 12.279 1.00 8.18 296 VAL A O 1
ATOM 4625 N N . GLY A 1 297 ? -5.678 -5.075 11.107 1.00 7.44 297 GLY A N 1
ATOM 4626 C CA . GLY A 1 297 ? -6.538 -5.042 12.277 1.00 7.10 297 GLY A CA 1
ATOM 4627 C C . GLY A 1 297 ? -6.917 -6.402 12.835 1.00 7.02 297 GLY A C 1
ATOM 4628 O O . GLY A 1 297 ? -7.084 -7.368 12.043 1.00 8.77 297 GLY A O 1
ATOM 4632 N N . VAL A 1 298 ? -6.999 -6.532 14.150 1.00 6.54 298 VAL A N 1
ATOM 4633 C CA . VAL A 1 298 ? -7.272 -7.790 14.826 1.00 7.17 298 VAL A CA 1
ATOM 4634 C C . VAL A 1 298 ? -8.320 -7.611 15.884 1.00 6.86 298 VAL A C 1
ATOM 4635 O O . VAL A 1 298 ? -8.261 -6.781 16.769 1.00 7.91 298 VAL A O 1
ATOM 4648 N N . ASP A 1 299 ? -9.312 -8.523 15.834 1.00 6.84 299 ASP A N 1
ATOM 4649 C CA . ASP A 1 299 ? -10.294 -8.619 16.911 1.00 7.36 299 ASP A CA 1
ATOM 4650 C C . ASP A 1 299 ? -10.731 -10.058 17.045 1.00 8.55 299 ASP A C 1
ATOM 4651 O O . ASP A 1 299 ? -10.136 -10.970 16.391 1.00 9.73 299 ASP A O 1
ATOM 4660 N N . LYS A 1 300 ? -11.732 -10.362 17.842 1.00 10.26 300 LYS A N 1
ATOM 4661 C CA . LYS A 1 300 ? -12.104 -11.772 17.969 1.00 13.87 300 LYS A CA 1
ATOM 4662 C C . LYS A 1 300 ? -12.550 -12.421 16.685 1.00 14.26 300 LYS A C 1
ATOM 4663 O O . LYS A 1 300 ? -12.362 -13.665 16.467 1.00 18.87 300 LYS A O 1
ATOM 4682 N N . ASP A 1 301 ? -13.119 -11.644 15.792 1.00 14.62 301 ASP A N 1
ATOM 4683 C CA . ASP A 1 301 ? -13.635 -12.275 14.563 1.00 17.52 301 ASP A CA 1
ATOM 4684 C C . ASP A 1 301 ? -12.603 -12.832 13.657 1.00 16.22 301 ASP A C 1
ATOM 4685 O O . ASP A 1 301 ? -12.916 -13.770 12.923 1.00 22.57 301 ASP A O 1
ATOM 4694 N N . ASN A 1 302 ? -11.394 -12.259 13.699 1.00 14.32 302 ASN A N 1
ATOM 4695 C CA . ASN A 1 302 ? -10.368 -12.747 12.795 1.00 14.39 302 ASN A CA 1
ATOM 4696 C C . ASN A 1 302 ? -9.185 -13.297 13.590 1.00 13.13 302 ASN A C 1
ATOM 4697 O O . ASN A 1 302 ? -8.138 -13.565 12.926 1.00 16.69 302 ASN A O 1
ATOM 4708 N N . LEU A 1 303 ? -9.269 -13.422 14.930 1.00 13.11 303 LEU A N 1
ATOM 4709 C CA . LEU A 1 303 ? -8.110 -13.743 15.701 1.00 12.06 303 LEU A CA 1
ATOM 4710 C C . LEU A 1 303 ? -7.426 -15.022 15.302 1.00 14.36 303 LEU A C 1
ATOM 4711 O O . LEU A 1 303 ? -6.197 -15.145 15.394 1.00 14.91 303 LEU A O 1
ATOM 4727 N N . ALA A 1 304 ? -8.166 -16.038 14.960 1.00 19.16 304 ALA A N 1
ATOM 4728 C CA . ALA A 1 304 ? -7.600 -17.359 14.698 1.00 24.00 304 ALA A CA 1
ATOM 4729 C C . ALA A 1 304 ? -6.807 -17.302 13.406 1.00 27.85 304 ALA A C 1
ATOM 4730 O O . ALA A 1 304 ? -5.976 -18.185 13.226 1.00 35.70 304 ALA A O 1
ATOM 4737 N N . GLU A 1 305 ? -6.843 -16.240 12.609 1.00 26.51 305 GLU A N 1
ATOM 4738 C CA . GLU A 1 305 ? -5.880 -16.115 11.501 1.00 29.45 305 GLU A CA 1
ATOM 4739 C C . GLU A 1 305 ? -4.429 -15.691 11.767 1.00 28.20 305 GLU A C 1
ATOM 4740 O O . GLU A 1 305 ? -3.613 -15.784 10.819 1.00 32.22 305 GLU A O 1
ATOM 4752 N N . PHE A 1 306 ? -4.123 -15.307 13.004 1.00 22.17 306 PHE A N 1
ATOM 4753 C CA . PHE A 1 306 ? -2.880 -14.861 13.563 1.00 22.59 306 PHE A CA 1
ATOM 4754 C C . PHE A 1 306 ? -2.141 -15.959 14.313 1.00 23.86 306 PHE A C 1
ATOM 4755 O O . PHE A 1 306 ? -1.072 -15.746 14.836 1.00 27.71 306 PHE A O 1
#

Foldseek 3Di:
DAEEEEEQQACPLLQVVLLVVLLVVLQVVVPPYDYHYYGQNLDQVSVLVVLVVSVVVPHLEYEYAGSDLVCLQVSQVSCVVVVHAYEYEAQDHDLVSQVVDPRYFYEFADLLQQLLLLLVLVVVVCVVCVVLQVVNPQAAEAEEAFADPPRSNRVNNVVNSQVNNVVVPHHYHHPYYDYQNSALQSLLVVLLVCCVDDCVSPHREYEYSAVSSQNSNLVNCVVVVNQVREYEHEAPRVVVLVCLQVVSHAWYKHRPSNVSSNLSNQQRVCVSVVHHSQPPHDFDGDSRYGHDDMGIDHVVCSVVD